Protein AF-0000000087419860 (afdb_homodimer)

pLDDT: mean 90.21, std 15.5, range [39.62, 98.88]

InterPro domains:
  IPR004360 Glyoxalase/fosfomycin resistance/dioxygenase domain [PF00903] (17-139)
  IPR018146 Glyoxalase I, conserved site [PS00934] (19-40)
  IPR029068 Glyoxalase/Bleomycin resistance protein/Dihydroxybiphenyl dioxygenase [G3DSA:3.10.180.10] (9-143)
  IPR029068 Glyoxalase/Bleomycin resistance protein/Dihydroxybiphenyl dioxygenase [SSF54593] (11-143)
  IPR037523 Vicinal oxygen chelate (VOC), core domain [PS51819] (16-142)
  IPR051785 Methylmalonyl-CoA/ethylmalonyl-CoA epimerase [PTHR43048] (3-143)

Foldseek 3Di:
DPPPPPPPPDPDDDDDAAEDEFEAADQVLLCCPVCVQVNWAWDDDDDDPFDWTWTDDPRHIYTYGYDDPPDDDGADPPPDPPPDQLVPDDAEEDEDADAVVSQVSCVVVVFDWSAHWDQDPQGKIKTWGARPRGHIYMYIYHHDD/DPPPPPPPDDPDDDDDAAEDEFEAADQVLLCCPCCVQVNWAWDDDDDDPFDWTWTDDPRHIYTYGYDDPPDDDGADPPPDPPPDQLVPDDAEEDEDADAVVSQVSCVVVVFDWSAHWDQDPQGKIKTWGARPRGHIYMYIYHHDD

Organism: NCBI:txid2527985

Solvent-accessible surface area (backbone atoms only — not comparable to full-atom values): 15470 Å² total; per-residue (Å²): 131,84,66,70,75,71,78,71,74,36,76,28,61,45,43,27,61,38,35,40,33,41,29,29,88,47,68,67,63,43,42,45,44,48,32,48,42,34,38,32,42,78,50,90,62,79,92,62,96,61,63,64,51,32,31,36,22,73,86,19,32,44,37,40,33,49,51,49,91,52,24,30,73,46,37,59,64,66,60,78,76,80,48,33,47,65,89,39,38,57,30,40,27,29,37,30,86,47,31,66,60,42,49,52,41,35,51,76,70,68,52,69,64,64,33,69,75,40,79,43,96,88,46,34,29,36,30,30,31,62,48,92,50,59,45,41,36,35,40,23,16,69,53,80,129,129,84,65,71,76,72,78,70,72,35,76,27,61,44,44,27,62,37,33,38,33,40,29,28,86,47,67,66,62,43,42,46,45,47,32,50,41,34,37,30,42,78,50,90,62,80,92,61,97,62,63,65,51,31,32,36,21,73,84,18,34,44,37,40,33,49,51,48,92,52,23,31,74,47,38,58,65,65,62,77,75,78,47,33,46,65,88,37,36,56,31,40,28,28,37,32,85,46,31,66,60,42,49,52,42,35,52,76,70,68,53,69,64,65,33,68,75,40,77,42,94,88,46,33,30,36,30,30,31,60,48,92,51,59,46,39,36,34,39,23,15,68,53,80,128

Structure (mmCIF, N/CA/C/O backbone):
data_AF-0000000087419860-model_v1
#
loop_
_entity.id
_entity.type
_entity.pdbx_description
1 polymer 'Lactoylglutathione lyase'
#
loop_
_atom_site.group_PDB
_atom_site.id
_atom_site.type_symbol
_atom_site.label_atom_id
_atom_site.label_alt_id
_atom_site.label_comp_id
_atom_site.label_asym_id
_atom_site.label_entity_id
_atom_site.label_seq_id
_atom_site.pdbx_PDB_ins_code
_atom_site.Cartn_x
_atom_site.Cartn_y
_atom_site.Cartn_z
_atom_site.occupancy
_atom_site.B_iso_or_equiv
_atom_site.auth_seq_id
_atom_site.auth_comp_id
_atom_site.auth_asym_id
_atom_site.auth_atom_id
_atom_site.pdbx_PDB_model_num
ATOM 1 N N . MET A 1 1 ? -18.984 -40.594 -0.718 1 39.62 1 MET A N 1
ATOM 2 C CA . MET A 1 1 ? -17.781 -40.281 0.018 1 39.62 1 MET A CA 1
ATOM 3 C C . MET A 1 1 ? -17.359 -38.844 -0.234 1 39.62 1 MET A C 1
ATOM 5 O O . MET A 1 1 ? -17.141 -38.438 -1.382 1 39.62 1 MET A O 1
ATOM 9 N N . ASN A 1 2 ? -17.922 -37.812 0.44 1 44.81 2 ASN A N 1
ATOM 10 C CA . ASN A 1 2 ? -17.625 -36.375 0.364 1 44.81 2 ASN A CA 1
ATOM 11 C C . ASN A 1 2 ? -16.125 -36.125 0.43 1 44.81 2 ASN A C 1
ATOM 13 O O . ASN A 1 2 ? -15.5 -36.312 1.474 1 44.81 2 ASN A O 1
ATOM 17 N N . GLN A 1 3 ? -15.391 -36.5 -0.515 1 45.44 3 GLN A N 1
ATOM 18 C CA . GLN A 1 3 ? -13.961 -36.219 -0.483 1 45.44 3 GLN A CA 1
ATOM 19 C C . GLN A 1 3 ? -13.695 -34.781 0.032 1 45.44 3 GLN A C 1
ATOM 21 O O . GLN A 1 3 ? -14.367 -33.844 -0.372 1 45.44 3 GLN A O 1
ATOM 26 N N . PRO A 1 4 ? -13.203 -34.688 1.153 1 49.84 4 PRO A N 1
ATOM 27 C CA . PRO A 1 4 ? -12.875 -33.344 1.626 1 49.84 4 PRO A CA 1
ATOM 28 C C . PRO A 1 4 ? -12.234 -32.469 0.543 1 49.84 4 PRO A C 1
ATOM 30 O O . PRO A 1 4 ? -11.398 -32.938 -0.225 1 49.84 4 PRO A O 1
ATOM 33 N N . VAL A 1 5 ? -12.977 -31.641 -0.077 1 49.34 5 VAL A N 1
ATOM 34 C CA . VAL A 1 5 ? -12.344 -30.688 -0.997 1 49.34 5 VAL A CA 1
ATOM 35 C C . VAL A 1 5 ? -10.984 -30.266 -0.446 1 49.34 5 VAL A C 1
ATOM 37 O O . VAL A 1 5 ? -10.891 -29.781 0.682 1 49.34 5 VAL A O 1
ATOM 40 N N . GLU A 1 6 ? -9.977 -31.062 -0.594 1 50.44 6 GLU A N 1
ATOM 41 C CA . GLU A 1 6 ? -8.609 -30.703 -0.209 1 50.44 6 GLU A CA 1
ATOM 42 C C . GLU A 1 6 ? -8.336 -29.234 -0.462 1 50.44 6 GLU A C 1
ATOM 44 O O . GLU A 1 6 ? -8.375 -28.766 -1.605 1 50.44 6 GLU A O 1
ATOM 49 N N . THR A 1 7 ? -8.898 -28.344 0.385 1 56.84 7 THR A N 1
ATOM 50 C CA . THR A 1 7 ? -8.555 -26.938 0.23 1 56.84 7 THR A CA 1
ATOM 51 C C . THR A 1 7 ? -7.055 -26.766 0.005 1 56.84 7 THR A C 1
ATOM 53 O O . THR A 1 7 ? -6.254 -27.047 0.901 1 56.84 7 THR A O 1
ATOM 56 N N . THR A 1 8 ? -6.57 -27.094 -1.193 1 71.62 8 THR A N 1
ATOM 57 C CA . THR A 1 8 ? -5.152 -27.047 -1.537 1 71.62 8 THR A CA 1
ATOM 58 C C . THR A 1 8 ? -4.543 -25.703 -1.111 1 71.62 8 THR A C 1
ATOM 60 O O . THR A 1 8 ? -5.137 -24.656 -1.335 1 71.62 8 THR A O 1
ATOM 63 N N . ALA A 1 9 ? -3.586 -25.797 -0.224 1 87.62 9 ALA A N 1
ATOM 64 C CA . ALA A 1 9 ? -2.828 -24.641 0.265 1 87.62 9 ALA A CA 1
ATOM 65 C C . ALA A 1 9 ? -2.336 -23.781 -0.892 1 87.62 9 ALA A C 1
ATOM 67 O O . ALA A 1 9 ? -2.004 -24.297 -1.962 1 87.62 9 ALA A O 1
ATOM 68 N N . ALA A 1 10 ? -2.488 -22.625 -0.801 1 95.44 10 ALA A N 1
ATOM 69 C CA . ALA A 1 10 ? -1.965 -21.719 -1.813 1 95.44 10 ALA A CA 1
ATOM 70 C C . ALA A 1 10 ? -0.488 -21.984 -2.084 1 95.44 10 ALA A C 1
ATOM 72 O O . ALA A 1 10 ? 0.271 -22.297 -1.165 1 95.44 10 ALA A O 1
ATOM 73 N N . PRO A 1 11 ? -0.116 -21.906 -3.234 1 97.88 11 PRO A N 1
ATOM 74 C CA . PRO A 1 11 ? 1.274 -22.188 -3.592 1 97.88 11 PRO A CA 1
ATOM 75 C C . PRO A 1 11 ? 2.264 -21.219 -2.945 1 97.88 11 PRO A C 1
ATOM 77 O O . PRO A 1 11 ? 3.441 -21.562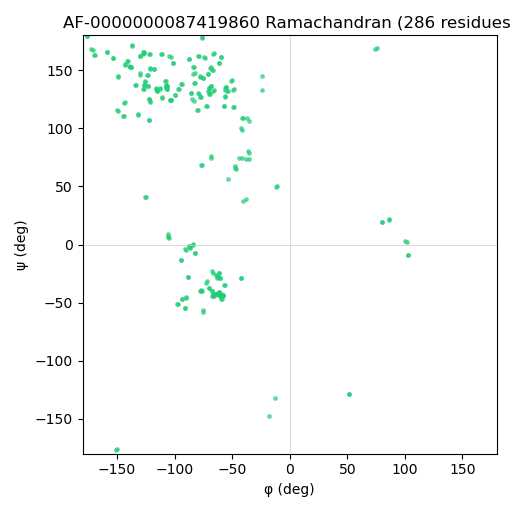 -2.785 1 97.88 11 PRO A O 1
ATOM 80 N N . ILE A 1 12 ? 1.809 -20.016 -2.654 1 98.69 12 ILE A N 1
ATOM 81 C CA . ILE A 1 12 ? 2.637 -19 -2.012 1 98.69 12 ILE A CA 1
ATOM 82 C C . ILE A 1 12 ? 1.968 -18.531 -0.721 1 98.69 12 ILE A C 1
ATOM 84 O O . ILE A 1 12 ? 0.74 -18.453 -0.647 1 98.69 12 ILE A O 1
ATOM 88 N N . GLN A 1 13 ? 2.791 -18.203 0.281 1 98.5 13 GLN A N 1
ATOM 89 C CA . GLN A 1 13 ? 2.311 -17.594 1.518 1 98.5 13 GLN A CA 1
ATOM 90 C C . GLN A 1 13 ? 2.992 -16.25 1.775 1 98.5 13 GLN A C 1
ATOM 92 O O . GLN A 1 13 ? 4.156 -16.219 2.182 1 98.5 13 GLN A O 1
ATOM 97 N N . VAL A 1 14 ? 2.27 -15.211 1.6 1 98.81 14 VAL A N 1
ATOM 98 C CA . VAL A 1 14 ? 2.828 -13.898 1.908 1 98.81 14 VAL A CA 1
ATOM 99 C C . VAL A 1 14 ? 2.678 -13.617 3.4 1 98.81 14 VAL A C 1
ATOM 101 O O . VAL A 1 14 ? 1.713 -14.055 4.031 1 98.81 14 VAL A O 1
ATOM 104 N N . LYS A 1 15 ? 3.549 -12.82 3.912 1 98.44 15 LYS A N 1
ATOM 105 C CA . LYS A 1 15 ? 3.576 -12.602 5.355 1 98.44 15 LYS A CA 1
ATOM 106 C C . LYS A 1 15 ? 2.83 -11.32 5.727 1 98.44 15 LYS A C 1
ATOM 108 O O . LYS A 1 15 ? 2.062 -11.305 6.691 1 98.44 15 LYS A O 1
ATOM 113 N N . CYS A 1 16 ? 3.143 -10.227 5.086 1 98 16 CYS A N 1
ATOM 114 C CA . CYS A 1 16 ? 2.576 -8.906 5.336 1 98 16 CYS A CA 1
ATOM 115 C C . CYS A 1 16 ? 2.98 -7.926 4.242 1 98 16 CYS A C 1
ATOM 117 O O . CYS A 1 16 ? 3.859 -8.227 3.43 1 98 16 CYS A O 1
ATOM 119 N N . ILE A 1 17 ? 2.283 -6.883 4.18 1 98.38 17 ILE A N 1
ATOM 120 C CA . ILE A 1 17 ? 2.756 -5.777 3.352 1 98.38 17 ILE A CA 1
ATOM 121 C C . ILE A 1 17 ? 3.955 -5.105 4.02 1 98.38 17 ILE A C 1
ATOM 123 O O . ILE A 1 17 ? 3.838 -4.574 5.125 1 98.38 17 ILE A O 1
ATOM 127 N N . ASP A 1 18 ? 5.039 -5.129 3.336 1 98.38 18 ASP A N 1
ATOM 128 C CA . ASP A 1 18 ? 6.258 -4.543 3.887 1 98.38 18 ASP A CA 1
ATOM 129 C C . ASP A 1 18 ? 6.379 -3.07 3.508 1 98.38 18 ASP A C 1
ATOM 131 O O . ASP A 1 18 ? 6.727 -2.234 4.348 1 98.38 18 ASP A O 1
ATOM 135 N N . HIS A 1 19 ? 6.121 -2.809 2.242 1 98.56 19 HIS A N 1
ATOM 136 C CA . HIS A 1 19 ? 6.246 -1.415 1.829 1 98.56 19 HIS A CA 1
ATOM 137 C C . HIS A 1 19 ? 5.355 -1.116 0.627 1 98.56 19 HIS A C 1
ATOM 139 O O . HIS A 1 19 ? 4.883 -2.037 -0.044 1 98.56 19 HIS A O 1
ATOM 145 N N . VAL A 1 20 ? 5.121 0.155 0.467 1 98.12 20 VAL A N 1
ATOM 146 C CA . VAL A 1 20 ? 4.527 0.748 -0.727 1 98.12 20 VAL A CA 1
ATOM 147 C C . VAL A 1 20 ? 5.539 1.663 -1.409 1 98.12 20 VAL A C 1
ATOM 149 O O . VAL A 1 20 ? 6.203 2.465 -0.749 1 98.12 20 VAL A O 1
ATOM 152 N N . THR A 1 21 ? 5.656 1.492 -2.693 1 96.62 21 THR A N 1
ATOM 153 C CA . THR A 1 21 ? 6.539 2.355 -3.469 1 96.62 21 THR A CA 1
ATOM 154 C C . THR A 1 21 ? 5.734 3.334 -4.316 1 96.62 21 THR A C 1
ATOM 156 O O . THR A 1 21 ? 4.789 2.939 -5 1 96.62 21 THR A O 1
ATOM 159 N N . LEU A 1 22 ? 6.152 4.52 -4.293 1 96 22 LEU A N 1
ATOM 160 C CA . LEU A 1 22 ? 5.523 5.586 -5.059 1 96 22 LEU A CA 1
ATOM 161 C C . LEU A 1 22 ? 6.547 6.32 -5.918 1 96 22 LEU A C 1
ATOM 163 O O . LEU A 1 22 ? 7.645 6.633 -5.449 1 96 22 LEU A O 1
ATOM 167 N N . ILE A 1 23 ? 6.156 6.527 -7.148 1 95.44 23 ILE A N 1
ATOM 168 C CA . ILE A 1 23 ? 6.922 7.438 -7.992 1 95.44 23 ILE A CA 1
ATOM 169 C C . ILE A 1 23 ? 6.445 8.875 -7.766 1 95.44 23 ILE A C 1
ATOM 171 O O . ILE A 1 23 ? 5.246 9.148 -7.797 1 95.44 23 ILE A O 1
ATOM 175 N N . VAL A 1 24 ? 7.402 9.781 -7.527 1 97.06 24 VAL A N 1
ATOM 176 C CA . VAL A 1 24 ? 6.996 11.117 -7.109 1 97.06 24 VAL A CA 1
ATOM 177 C C . VAL A 1 24 ? 7.695 12.164 -7.969 1 97.06 24 VAL A C 1
ATOM 179 O O . VAL A 1 24 ? 8.734 11.891 -8.57 1 97.06 24 VAL A O 1
ATOM 182 N N . LYS A 1 25 ? 7.129 13.391 -7.938 1 97.38 25 LYS A N 1
ATOM 183 C CA . LYS A 1 25 ? 7.668 14.492 -8.742 1 97.38 25 LYS A CA 1
ATOM 184 C C . LYS A 1 25 ? 8.75 15.242 -7.98 1 97.38 25 LYS A C 1
ATOM 186 O O . LYS A 1 25 ? 9.633 15.852 -8.594 1 97.38 25 LYS A O 1
ATOM 191 N N . ASP A 1 26 ? 8.648 15.219 -6.652 1 98.44 26 ASP A N 1
ATOM 192 C CA . ASP A 1 26 ? 9.516 16.031 -5.812 1 98.44 26 ASP A CA 1
ATOM 193 C C . ASP A 1 26 ? 9.766 15.359 -4.465 1 98.44 26 ASP A C 1
ATOM 195 O O . ASP A 1 26 ? 8.859 15.258 -3.637 1 98.44 26 ASP A O 1
ATOM 199 N N . LEU A 1 27 ? 11.031 14.992 -4.211 1 98.56 27 LEU A N 1
ATOM 200 C CA . LEU A 1 27 ? 11.375 14.227 -3.016 1 98.56 27 LEU A CA 1
ATOM 201 C C . LEU A 1 27 ? 11.234 15.086 -1.765 1 98.56 27 LEU A C 1
ATOM 203 O O . LEU A 1 27 ? 10.812 14.602 -0.712 1 98.56 27 LEU A O 1
ATOM 207 N N . ASP A 1 28 ? 11.594 16.328 -1.888 1 98.69 28 ASP A N 1
ATOM 208 C CA . ASP A 1 28 ? 11.531 17.203 -0.718 1 98.69 28 ASP A CA 1
ATOM 209 C C . ASP A 1 28 ? 10.086 17.438 -0.281 1 98.69 28 ASP A C 1
ATOM 211 O O . ASP A 1 28 ? 9.781 17.406 0.914 1 98.69 28 ASP A O 1
ATOM 215 N N . ARG A 1 29 ? 9.219 17.688 -1.227 1 98.38 29 ARG A N 1
ATOM 216 C CA . ARG A 1 29 ? 7.805 17.875 -0.912 1 98.38 29 ARG A CA 1
ATOM 217 C C . ARG A 1 29 ? 7.227 16.609 -0.266 1 98.38 29 ARG A C 1
ATOM 219 O O . ARG A 1 29 ? 6.461 16.703 0.697 1 98.38 29 ARG A O 1
ATOM 226 N N . SER A 1 30 ? 7.602 15.508 -0.807 1 98.56 30 SER A N 1
ATOM 227 C CA . SER A 1 30 ? 7.117 14.25 -0.257 1 98.56 30 SER A CA 1
ATOM 228 C C . SER A 1 30 ? 7.688 14 1.136 1 98.56 30 SER A C 1
ATOM 230 O O . SER A 1 30 ? 6.984 13.492 2.018 1 98.56 30 SER A O 1
ATOM 232 N N . ARG A 1 31 ? 8.922 14.312 1.295 1 98.62 31 ARG A N 1
ATOM 233 C CA . ARG A 1 31 ? 9.531 14.172 2.613 1 98.62 31 ARG A CA 1
ATOM 234 C C . ARG A 1 31 ? 8.812 15.047 3.641 1 98.62 31 ARG A C 1
ATOM 236 O O . ARG A 1 31 ? 8.578 14.617 4.773 1 98.62 31 ARG A O 1
ATOM 243 N N . ASP A 1 32 ? 8.523 16.25 3.295 1 98.56 32 ASP A N 1
ATOM 244 C CA . ASP A 1 32 ? 7.781 17.141 4.188 1 98.56 32 ASP A CA 1
ATOM 245 C C . ASP A 1 32 ? 6.441 16.516 4.586 1 98.56 32 ASP A C 1
ATOM 247 O O . ASP A 1 32 ? 6.008 16.656 5.734 1 98.56 32 ASP A O 1
ATOM 251 N N . PHE A 1 33 ? 5.871 15.82 3.695 1 98.69 33 PHE A N 1
ATOM 252 C CA . PHE A 1 33 ? 4.582 15.195 3.957 1 98.69 33 PHE A CA 1
ATOM 253 C C . PHE A 1 33 ? 4.746 13.977 4.855 1 98.69 33 PHE A C 1
ATOM 255 O O . PHE A 1 33 ? 4.156 13.906 5.938 1 98.69 33 PHE A O 1
ATOM 262 N N . TYR A 1 34 ? 5.508 13.047 4.449 1 98.88 34 TYR A N 1
ATOM 263 C CA . TYR A 1 34 ? 5.57 11.742 5.109 1 98.88 34 TYR A CA 1
ATOM 264 C C . TYR A 1 34 ? 6.367 11.828 6.402 1 98.88 34 TYR A C 1
ATOM 266 O O . TYR A 1 34 ? 6.027 11.18 7.395 1 98.88 34 TYR A O 1
ATOM 274 N N . VAL A 1 35 ? 7.457 12.586 6.387 1 98.69 35 VAL A N 1
ATOM 275 C CA . VAL A 1 35 ? 8.273 12.734 7.586 1 98.69 35 VAL A CA 1
ATOM 276 C C . VAL A 1 35 ? 7.797 13.938 8.398 1 98.69 35 VAL A C 1
ATOM 278 O O . VAL A 1 35 ? 7.434 13.797 9.562 1 98.69 35 VAL A O 1
ATOM 281 N N . GLY A 1 36 ? 7.738 15.07 7.766 1 98.5 36 GLY A N 1
ATOM 282 C CA . GLY A 1 36 ? 7.406 16.297 8.469 1 98.5 36 GLY A CA 1
ATOM 283 C C . GLY A 1 36 ? 6 16.297 9.039 1 98.5 36 GLY A C 1
ATOM 284 O O . GLY A 1 36 ? 5.777 16.75 10.164 1 98.5 36 GLY A O 1
ATOM 285 N N . LEU A 1 37 ? 5.047 15.828 8.289 1 98.75 37 LEU A N 1
ATOM 286 C CA . LEU A 1 37 ? 3.643 15.883 8.688 1 98.75 37 LEU A CA 1
ATOM 287 C C . LEU A 1 37 ? 3.227 14.602 9.391 1 98.75 37 LEU A C 1
ATOM 289 O O . LEU A 1 37 ? 2.662 14.641 10.492 1 98.75 37 LEU A O 1
ATOM 293 N N . LEU A 1 38 ? 3.559 13.422 8.844 1 98.81 38 LEU A N 1
ATOM 294 C CA . LEU A 1 38 ? 3.01 12.156 9.312 1 98.81 38 LEU A CA 1
ATOM 295 C C . LEU A 1 38 ? 3.941 11.5 10.328 1 98.81 38 LEU A C 1
ATOM 297 O O . LEU A 1 38 ? 3.604 10.469 10.906 1 98.81 38 LEU A O 1
ATOM 301 N N . GLY A 1 39 ? 5.148 11.969 10.445 1 98.81 39 GLY A N 1
ATOM 302 C CA . GLY A 1 39 ? 6.02 11.555 11.531 1 98.81 39 GLY A CA 1
ATOM 303 C C . GLY A 1 39 ? 6.785 10.281 11.227 1 98.81 39 GLY A C 1
ATOM 304 O O . GLY A 1 39 ? 7.219 9.578 12.141 1 98.81 39 GLY A O 1
ATOM 305 N N . MET A 1 40 ? 6.934 9.953 10.016 1 98.75 40 MET A N 1
ATOM 306 C CA . MET A 1 40 ? 7.742 8.781 9.688 1 98.75 40 MET A CA 1
ATOM 307 C C . MET A 1 40 ? 9.227 9.07 9.875 1 98.75 40 MET A C 1
ATOM 309 O O . MET A 1 40 ? 9.641 10.234 9.859 1 98.75 40 MET A O 1
ATOM 313 N N . ASP A 1 41 ? 9.984 7.992 9.992 1 98.62 41 ASP A N 1
ATOM 314 C CA . ASP A 1 41 ? 11.43 8.117 10.133 1 98.62 41 ASP A CA 1
ATOM 315 C C . ASP A 1 41 ? 12.133 7.871 8.797 1 98.62 41 ASP A C 1
ATOM 317 O O . ASP A 1 41 ? 11.867 6.867 8.125 1 98.62 41 ASP A O 1
ATOM 321 N N . GLU A 1 42 ? 12.953 8.742 8.438 1 98 42 GLU A N 1
ATOM 322 C CA . GLU A 1 42 ? 13.781 8.469 7.27 1 98 42 GLU A CA 1
ATOM 323 C C . GLU A 1 42 ? 14.812 7.383 7.562 1 98 42 GLU A C 1
ATOM 325 O O . GLU A 1 42 ? 15.461 7.406 8.609 1 98 42 GLU A O 1
ATOM 330 N N . VAL A 1 43 ? 14.984 6.449 6.695 1 97.94 43 VAL A N 1
ATOM 331 C CA . VAL A 1 43 ? 15.938 5.355 6.883 1 97.94 43 VAL A CA 1
ATOM 332 C C . VAL A 1 43 ? 16.859 5.262 5.668 1 97.94 43 VAL A C 1
ATOM 334 O O . VAL A 1 43 ? 16.578 5.848 4.621 1 97.94 43 VAL A O 1
ATOM 337 N N . THR A 1 44 ? 17.938 4.523 5.84 1 95.62 44 THR A N 1
ATOM 338 C CA . THR A 1 44 ? 18.906 4.348 4.762 1 95.62 44 THR A CA 1
ATOM 339 C C . THR A 1 44 ? 18.328 3.48 3.648 1 95.62 44 THR A C 1
ATOM 341 O O . THR A 1 44 ? 17.688 2.463 3.918 1 95.62 44 THR A O 1
ATOM 344 N N . ARG A 1 45 ? 18.438 3.977 2.523 1 93.25 45 ARG A N 1
ATOM 345 C CA . ARG A 1 45 ? 18.031 3.186 1.364 1 93.25 45 ARG A CA 1
ATOM 346 C C . ARG A 1 45 ? 19.25 2.584 0.667 1 93.25 45 ARG A C 1
ATOM 348 O O . ARG A 1 45 ? 20.359 3.113 0.773 1 93.25 45 ARG A O 1
ATOM 355 N N . PRO A 1 46 ? 19.031 1.478 -0.06 1 90.94 46 PRO A N 1
ATOM 356 C CA . PRO A 1 46 ? 20.156 0.901 -0.795 1 90.94 46 PRO A CA 1
ATOM 357 C C . PRO A 1 46 ? 20.766 1.873 -1.806 1 90.94 46 PRO A C 1
ATOM 359 O O . PRO A 1 46 ? 20.125 2.854 -2.188 1 90.94 46 PRO A O 1
ATOM 362 N N . GLY A 1 47 ? 21.969 1.583 -2.223 1 89.88 47 GLY A N 1
ATOM 363 C CA . GLY A 1 47 ? 22.688 2.436 -3.16 1 89.88 47 GLY A CA 1
ATOM 364 C C . GLY A 1 47 ? 22.203 2.281 -4.59 1 89.88 47 GLY A C 1
ATOM 365 O O . GLY A 1 47 ? 22.984 1.918 -5.477 1 89.88 47 GLY A O 1
ATOM 366 N N . PHE A 1 48 ? 21.031 2.695 -4.895 1 91.5 48 PHE A N 1
ATOM 367 C CA . PHE A 1 48 ? 20.516 2.666 -6.254 1 91.5 48 PHE A CA 1
ATOM 368 C C . PHE A 1 48 ? 21.062 3.83 -7.07 1 91.5 48 PHE A C 1
ATOM 370 O O . PHE A 1 48 ? 21.516 4.832 -6.508 1 91.5 48 PHE A O 1
ATOM 377 N N . SER A 1 49 ? 20.969 3.729 -8.398 1 91.38 49 SER A N 1
ATOM 378 C CA . SER A 1 49 ? 21.516 4.742 -9.289 1 91.38 49 SER A CA 1
ATOM 379 C C . SER A 1 49 ? 20.516 5.863 -9.547 1 91.38 49 SER A C 1
ATOM 381 O O . SER A 1 49 ? 20.812 6.801 -10.297 1 91.38 49 SER A O 1
ATOM 383 N N . PHE A 1 50 ? 19.359 5.75 -8.992 1 94.25 50 PHE A N 1
ATOM 384 C CA . PHE A 1 50 ? 18.328 6.762 -9.172 1 94.25 50 PHE A CA 1
ATOM 385 C C . PHE A 1 50 ? 17.953 7.395 -7.836 1 94.25 50 PHE A C 1
ATOM 387 O O . PHE A 1 50 ? 18.031 6.75 -6.793 1 94.25 50 PHE A O 1
ATOM 394 N N . PRO A 1 51 ? 17.531 8.594 -7.844 1 97.44 51 PRO A N 1
ATOM 395 C CA . PRO A 1 51 ? 17.203 9.273 -6.594 1 97.44 51 PRO A CA 1
ATOM 396 C C . PRO A 1 51 ? 15.93 8.734 -5.945 1 97.44 51 PRO A C 1
ATOM 398 O O . PRO A 1 51 ? 15 8.328 -6.652 1 97.44 51 PRO A O 1
ATOM 401 N N . GLY A 1 52 ? 15.898 8.742 -4.629 1 98.19 52 GLY A N 1
ATOM 402 C CA . GLY A 1 52 ? 14.766 8.289 -3.844 1 98.19 52 GLY A CA 1
ATOM 403 C C . GLY A 1 52 ? 14.953 8.484 -2.352 1 98.19 52 GLY A C 1
ATOM 404 O O . GLY A 1 52 ? 15.961 9.039 -1.914 1 98.19 52 GLY A O 1
ATOM 405 N N . SER A 1 53 ? 13.953 8.094 -1.596 1 98.5 53 SER A N 1
ATOM 406 C CA . SER A 1 53 ? 13.961 8.133 -0.137 1 98.5 53 SER A CA 1
ATOM 407 C C . SER A 1 53 ? 13.109 7.016 0.45 1 98.5 53 SER A C 1
ATOM 409 O O . SER A 1 53 ? 12.086 6.641 -0.126 1 98.5 53 SER A O 1
ATOM 411 N N . TRP A 1 54 ? 13.57 6.527 1.551 1 98.56 54 TRP A N 1
ATOM 412 C CA . TRP A 1 54 ? 12.82 5.504 2.275 1 98.56 54 TRP A CA 1
ATOM 413 C C . TRP A 1 54 ? 12.391 6.012 3.648 1 98.56 54 TRP A C 1
ATOM 415 O O . TRP A 1 54 ? 13.18 6.66 4.348 1 98.56 54 TRP A O 1
ATOM 425 N N . PHE A 1 55 ? 11.125 5.758 3.98 1 98.88 55 PHE A N 1
ATOM 426 C CA . PHE A 1 55 ? 10.562 6.211 5.246 1 98.88 55 PHE A CA 1
ATOM 427 C C . PHE A 1 55 ? 9.945 5.047 6.012 1 98.88 55 PHE A C 1
ATOM 429 O O . PHE A 1 55 ? 9.266 4.199 5.426 1 98.88 55 PHE A O 1
ATOM 436 N N . GLN A 1 56 ? 10.109 5.02 7.324 1 98.75 56 GLN A N 1
ATOM 437 C CA . GLN A 1 56 ? 9.664 3.92 8.172 1 98.75 56 GLN A CA 1
ATOM 438 C C . GLN A 1 56 ? 8.531 4.363 9.094 1 98.75 56 GLN A C 1
ATOM 440 O O . GLN A 1 56 ? 8.609 5.43 9.711 1 98.75 56 GLN A O 1
ATOM 445 N N . ALA A 1 57 ? 7.527 3.59 9.188 1 98.5 57 ALA A N 1
ATOM 446 C CA . ALA A 1 57 ? 6.504 3.621 10.227 1 98.5 57 ALA A CA 1
ATOM 447 C C . ALA A 1 57 ? 6.254 2.225 10.797 1 98.5 57 ALA A C 1
ATOM 449 O O . ALA A 1 57 ? 5.684 1.367 10.117 1 98.5 57 ALA A O 1
ATOM 450 N N . GLY A 1 58 ? 6.637 2 12.07 1 97.88 58 GLY A N 1
ATOM 451 C CA . GLY A 1 58 ? 6.559 0.641 12.578 1 97.88 58 GLY A CA 1
ATOM 452 C C . GLY A 1 58 ? 7.246 -0.372 11.68 1 97.88 58 GLY A C 1
ATOM 453 O O . GLY A 1 58 ? 8.406 -0.184 11.297 1 97.88 58 GLY A O 1
ATOM 454 N N . PRO A 1 59 ? 6.562 -1.452 11.32 1 97.19 59 PRO A N 1
ATOM 455 C CA . PRO A 1 59 ? 7.188 -2.49 10.5 1 97.19 59 PRO A CA 1
ATOM 456 C C . PRO A 1 59 ? 7.082 -2.197 9 1 97.19 59 PRO A C 1
ATOM 458 O O . PRO A 1 59 ? 7.562 -2.982 8.18 1 97.19 59 PRO A O 1
ATOM 461 N N . SER A 1 60 ? 6.453 -1.174 8.648 1 98.44 60 SER A N 1
ATOM 462 C CA . SER A 1 60 ? 6.211 -0.915 7.234 1 98.44 60 SER A CA 1
ATOM 463 C C . SER A 1 60 ? 7.008 0.291 6.746 1 98.44 60 SER A C 1
ATOM 465 O O . SER A 1 60 ? 7.516 1.072 7.555 1 98.44 60 SER A O 1
ATOM 467 N N . GLN A 1 61 ? 7.121 0.425 5.414 1 98.56 61 GLN A N 1
ATOM 468 C CA . GLN A 1 61 ? 7.863 1.542 4.844 1 98.56 61 GLN A CA 1
ATOM 469 C C . GLN A 1 61 ? 7.137 2.129 3.639 1 98.56 61 GLN A C 1
ATOM 471 O O . GLN A 1 61 ? 6.355 1.438 2.98 1 98.56 61 GLN A O 1
ATOM 476 N N . ILE A 1 62 ? 7.367 3.35 3.408 1 98.81 62 ILE A N 1
ATOM 477 C CA . ILE A 1 62 ? 7.121 4.02 2.137 1 98.81 62 ILE A CA 1
ATOM 478 C C . ILE A 1 62 ? 8.438 4.219 1.392 1 98.81 62 ILE A C 1
ATOM 480 O O . ILE A 1 62 ? 9.383 4.789 1.937 1 98.81 62 ILE A O 1
ATOM 484 N N . HIS A 1 63 ? 8.484 3.719 0.183 1 98.56 63 HIS A N 1
ATOM 485 C CA . HIS A 1 63 ? 9.609 3.945 -0.716 1 98.56 63 HIS A CA 1
ATOM 486 C C . HIS A 1 63 ? 9.258 4.969 -1.791 1 98.56 63 HIS A C 1
ATOM 488 O O . HIS A 1 63 ? 8.297 4.785 -2.539 1 98.56 63 HIS A O 1
ATOM 494 N N . LEU A 1 64 ? 10.086 5.977 -1.831 1 98.56 64 LEU A N 1
ATOM 495 C CA . LEU A 1 64 ? 9.898 6.977 -2.875 1 98.56 64 LEU A CA 1
ATOM 496 C C . LEU A 1 64 ? 10.984 6.852 -3.945 1 98.56 64 LEU A C 1
ATOM 498 O O . LEU A 1 64 ? 12.156 6.668 -3.629 1 98.56 64 LEU A O 1
ATOM 502 N N . ILE A 1 65 ? 10.531 6.957 -5.18 1 96.94 65 ILE A N 1
ATOM 503 C CA . ILE A 1 65 ? 11.414 7.078 -6.328 1 96.94 65 ILE A CA 1
ATOM 504 C C . ILE A 1 65 ? 11.102 8.359 -7.094 1 96.94 65 ILE A C 1
ATOM 506 O O . ILE A 1 65 ? 9.945 8.609 -7.445 1 96.94 65 ILE A O 1
ATOM 510 N N . LEU A 1 66 ? 12.148 9.125 -7.254 1 97.94 66 LEU A N 1
ATOM 511 C CA . LEU A 1 66 ? 11.945 10.289 -8.102 1 97.94 66 LEU A CA 1
ATOM 512 C C . LEU A 1 66 ? 11.672 9.875 -9.547 1 97.94 66 LEU A C 1
ATOM 514 O O . LEU A 1 66 ? 12.391 9.047 -10.102 1 97.94 66 LEU A O 1
ATOM 518 N N . GLU A 1 67 ? 10.656 10.492 -10.078 1 95.75 67 GLU A N 1
ATOM 519 C CA . GLU A 1 67 ? 10.312 10.195 -11.469 1 95.75 67 GLU A CA 1
ATOM 520 C C . GLU A 1 67 ? 11.516 10.398 -12.391 1 95.75 67 GLU A C 1
ATOM 522 O O . GLU A 1 67 ? 12.219 11.406 -12.281 1 95.75 67 GLU A O 1
ATOM 527 N N . HIS A 1 68 ? 11.773 9.453 -13.242 1 94.81 68 HIS A N 1
ATOM 528 C CA . HIS A 1 68 ? 12.836 9.516 -14.242 1 94.81 68 HIS A CA 1
ATOM 529 C C . HIS A 1 68 ? 12.477 8.695 -15.484 1 94.81 68 HIS A C 1
ATOM 531 O O . HIS A 1 68 ? 11.398 8.117 -15.555 1 94.81 68 HIS A O 1
ATOM 537 N N . ASP A 1 69 ? 13.352 8.594 -16.438 1 91.94 69 ASP A N 1
ATOM 538 C CA . ASP A 1 69 ? 13.055 8.07 -17.766 1 91.94 69 ASP A CA 1
ATOM 539 C C . ASP A 1 69 ? 12.711 6.582 -17.703 1 91.94 69 ASP A C 1
ATOM 541 O O . ASP A 1 69 ? 12.008 6.07 -18.578 1 91.94 69 ASP A O 1
ATOM 545 N N . GLN A 1 70 ? 13.195 5.879 -16.656 1 92 70 GLN A N 1
ATOM 546 C CA . GLN A 1 70 ? 12.977 4.441 -16.578 1 92 70 GLN A CA 1
ATOM 547 C C . GLN A 1 70 ? 11.914 4.109 -15.531 1 92 70 GLN A C 1
ATOM 549 O O . GLN A 1 70 ? 11.727 2.943 -15.172 1 92 70 GLN A O 1
ATOM 554 N N . SER A 1 71 ? 11.258 5.129 -15.023 1 92.75 71 SER A N 1
ATOM 555 C CA . SER A 1 71 ? 10.211 4.902 -14.039 1 92.75 71 SER A CA 1
ATOM 556 C C . SER A 1 71 ? 8.828 5.074 -14.656 1 92.75 71 SER A C 1
ATOM 558 O O . SER A 1 71 ? 8.695 5.625 -15.75 1 92.75 71 SER A O 1
ATOM 560 N N . SER A 1 72 ? 7.836 4.559 -14.008 1 89.56 72 SER A N 1
ATOM 561 C CA . SER A 1 72 ? 6.48 4.984 -14.344 1 89.56 72 SER A CA 1
ATOM 562 C C . SER A 1 72 ? 6.258 6.449 -13.977 1 89.56 72 SER A C 1
ATOM 564 O O . SER A 1 72 ? 7.055 7.043 -13.25 1 89.56 72 SER A O 1
ATOM 566 N N . PRO A 1 73 ? 5.18 7.035 -14.539 1 89.12 73 PRO A N 1
ATOM 567 C CA . PRO A 1 73 ? 4.918 8.438 -14.203 1 89.12 73 PRO A CA 1
ATOM 568 C C . PRO A 1 73 ? 4.543 8.633 -12.734 1 89.12 73 PRO A C 1
ATOM 570 O O . PRO A 1 73 ? 3.959 7.738 -12.117 1 89.12 73 PRO A O 1
ATOM 573 N N . ALA A 1 74 ? 4.922 9.836 -12.273 1 91.19 74 ALA A N 1
ATOM 574 C CA . ALA A 1 74 ? 4.551 10.211 -10.906 1 91.19 74 ALA A CA 1
ATOM 575 C C . ALA A 1 74 ? 3.045 10.438 -10.797 1 91.19 74 ALA A C 1
ATOM 577 O O . ALA A 1 74 ? 2.414 10.938 -11.727 1 91.19 74 ALA A O 1
ATOM 578 N N . GLY A 1 75 ? 2.613 10.195 -9.625 1 79.38 75 GLY A N 1
ATOM 579 C CA . GLY A 1 75 ? 1.229 10.492 -9.281 1 79.38 75 GLY A CA 1
ATOM 580 C C . GLY A 1 75 ? 0.249 9.484 -9.859 1 79.38 75 GLY A C 1
ATOM 581 O O . GLY A 1 75 ? 0.654 8.445 -10.383 1 79.38 75 GLY A O 1
ATOM 582 N N . LEU A 1 76 ? -0.97 9.469 -9.484 1 65.69 76 LEU A N 1
ATOM 583 C CA . LEU A 1 76 ? -2.033 8.633 -10.023 1 65.69 76 LEU A CA 1
ATOM 584 C C . LEU A 1 76 ? -2.574 9.203 -11.328 1 65.69 76 LEU A C 1
ATOM 586 O O . LEU A 1 76 ? -2.596 10.422 -11.508 1 65.69 76 LEU A O 1
ATOM 590 N N . PRO A 1 77 ? -2.346 8.359 -12.492 1 51.31 77 PRO A N 1
ATOM 591 C CA . PRO A 1 77 ? -3.029 8.961 -13.641 1 51.31 77 PRO A CA 1
ATOM 592 C C . PRO A 1 77 ? -4.359 9.602 -13.258 1 51.31 77 PRO A C 1
ATOM 594 O O . PRO A 1 77 ? -5.086 9.078 -12.406 1 51.31 77 PRO A O 1
ATOM 597 N N . GLN A 1 78 ? -4.281 10.828 -13.312 1 44.78 78 GLN A N 1
ATOM 598 C CA . GLN A 1 78 ? -5.484 11.586 -13 1 44.78 78 GLN A CA 1
ATOM 599 C C . GLN A 1 78 ? -6.723 10.93 -13.602 1 44.78 78 GLN A C 1
ATOM 601 O O . GLN A 1 78 ? -6.883 10.898 -14.828 1 44.78 78 GLN A O 1
ATOM 606 N N . PRO A 1 79 ? -6.953 9.75 -13.695 1 41.75 79 PRO A N 1
ATOM 607 C CA . PRO A 1 79 ? -8.227 9.867 -14.414 1 41.75 79 PRO A CA 1
ATOM 608 C C . PRO A 1 79 ? -8.914 11.203 -14.172 1 41.75 79 PRO A C 1
ATOM 610 O O . PRO A 1 79 ? -8.68 11.852 -13.148 1 41.75 79 PRO A O 1
ATOM 613 N N . SER A 1 80 ? -9.648 11.836 -15.148 1 40.25 80 SER A N 1
ATOM 614 C CA . SER A 1 80 ? -10.492 12.977 -14.82 1 40.25 80 SER A CA 1
ATOM 615 C C . SER A 1 80 ? -10.781 13.047 -13.328 1 40.25 80 SER A C 1
ATOM 617 O O . SER A 1 80 ? -10.516 12.094 -12.594 1 40.25 80 SER A O 1
ATOM 619 N N . GLU A 1 81 ? -12.102 13.586 -12.844 1 43.59 81 GLU A N 1
ATOM 620 C CA . GLU A 1 81 ? -12.914 13.898 -11.672 1 43.59 81 GLU A CA 1
ATOM 621 C C . GLU A 1 81 ? -12.914 12.742 -10.672 1 43.59 81 GLU A C 1
ATOM 623 O O . GLU A 1 81 ? -13.383 11.648 -10.984 1 43.59 81 GLU A O 1
ATOM 628 N N . GLN A 1 82 ? -11.695 12.422 -10.031 1 50.62 82 GLN A N 1
ATOM 629 C CA . GLN A 1 82 ? -11.883 11.672 -8.797 1 50.62 82 GLN A CA 1
ATOM 630 C C . GLN A 1 82 ? -13.352 11.656 -8.383 1 50.62 82 GLN A C 1
ATOM 632 O O . GLN A 1 82 ? -13.781 12.469 -7.562 1 50.62 82 GLN A O 1
ATOM 637 N N . ALA A 1 83 ? -14.062 11.297 -9.398 1 53.22 83 ALA A N 1
ATOM 638 C CA . ALA A 1 83 ? -15.484 11.07 -9.164 1 53.22 83 ALA A CA 1
ATOM 639 C C . ALA A 1 83 ? -15.703 9.836 -8.297 1 53.22 83 ALA A C 1
ATOM 641 O O . ALA A 1 83 ? -15.18 8.758 -8.602 1 53.22 83 ALA A O 1
ATOM 642 N N . GLY A 1 84 ? -15.461 10.016 -7.148 1 62.75 84 GLY A N 1
ATOM 643 C CA . GLY A 1 84 ? -15.914 9.086 -6.125 1 62.75 84 GLY A CA 1
ATOM 644 C C . GLY A 1 84 ? -15.656 9.586 -4.715 1 62.75 84 GLY A C 1
ATOM 645 O O . GLY A 1 84 ? -14.914 10.555 -4.516 1 62.75 84 GLY A O 1
ATOM 646 N N . ALA A 1 85 ? -16.234 8.906 -4.078 1 81.25 85 ALA A N 1
ATOM 647 C CA . ALA A 1 85 ? -16.047 9.211 -2.666 1 81.25 85 ALA A CA 1
ATOM 648 C C . ALA A 1 85 ? -14.633 8.836 -2.215 1 81.25 85 ALA A C 1
ATOM 650 O O . ALA A 1 85 ? -14.102 7.797 -2.625 1 81.25 85 ALA A O 1
ATOM 651 N N . ALA A 1 86 ? -13.922 9.68 -1.541 1 84.75 86 ALA A N 1
ATOM 652 C CA . ALA A 1 86 ? -12.57 9.461 -1.035 1 84.75 86 ALA A CA 1
ATOM 653 C C . ALA A 1 86 ? -12.422 8.07 -0.44 1 84.75 86 ALA A C 1
ATOM 655 O O . ALA A 1 86 ? -11.367 7.441 -0.558 1 84.75 86 ALA A O 1
ATOM 656 N N . THR A 1 87 ? -13.484 7.562 0.046 1 89 87 THR A N 1
ATOM 657 C CA . THR A 1 87 ? -13.477 6.285 0.749 1 89 87 THR A CA 1
ATOM 658 C C . THR A 1 87 ? -13.523 5.125 -0.241 1 89 87 THR A C 1
ATOM 660 O O . THR A 1 87 ? -13.406 3.963 0.151 1 89 87 THR A O 1
ATOM 663 N N . ARG A 1 88 ? -13.719 5.48 -1.504 1 92 88 ARG A N 1
ATOM 664 C CA . ARG A 1 88 ? -13.867 4.441 -2.518 1 92 88 ARG A CA 1
ATOM 665 C C . ARG A 1 88 ? -12.859 4.633 -3.648 1 92 88 ARG A C 1
ATOM 667 O O . ARG A 1 88 ? -13.203 4.484 -4.824 1 92 88 ARG A O 1
ATOM 674 N N . THR A 1 89 ? -11.742 4.969 -3.264 1 91.38 89 THR A N 1
ATOM 675 C CA . THR A 1 89 ? -10.609 5.109 -4.176 1 91.38 89 THR A CA 1
ATOM 676 C C . THR A 1 89 ? -9.461 4.195 -3.758 1 91.38 89 THR A C 1
ATOM 678 O O . THR A 1 89 ? -9.445 3.684 -2.637 1 91.38 89 THR A O 1
ATOM 681 N N . HIS A 1 90 ? -8.516 4.008 -4.738 1 93.56 90 HIS A N 1
ATOM 682 C CA . HIS A 1 90 ? -7.246 3.418 -4.328 1 93.56 90 HIS A CA 1
ATOM 683 C C . HIS A 1 90 ? -6.586 4.238 -3.223 1 93.56 90 HIS A C 1
ATOM 685 O O . HIS A 1 90 ? -6.496 5.461 -3.324 1 93.56 90 HIS A O 1
ATOM 691 N N . HIS A 1 91 ? -6.254 3.527 -2.152 1 94.88 91 HIS A N 1
ATOM 692 C CA . HIS A 1 91 ? -5.562 4.242 -1.085 1 94.88 91 HIS A CA 1
ATOM 693 C C . HIS A 1 91 ? -4.785 3.283 -0.193 1 94.88 91 HIS A C 1
ATOM 695 O O . HIS A 1 91 ? -4.891 2.064 -0.344 1 94.88 91 HIS A O 1
ATOM 701 N N . PHE A 1 92 ? -3.904 3.84 0.6 1 97.5 92 PHE A N 1
ATOM 702 C CA . PHE A 1 92 ? -3.299 3.117 1.713 1 97.5 92 PHE A CA 1
ATOM 703 C C . PHE A 1 92 ? -3.566 3.832 3.031 1 97.5 92 PHE A C 1
ATOM 705 O O . PHE A 1 92 ? -3.773 5.047 3.055 1 97.5 92 PHE A O 1
ATOM 712 N N . ALA A 1 93 ? -3.6 3.033 4.059 1 98.62 93 ALA A N 1
ATOM 713 C CA . ALA A 1 93 ? -4.086 3.541 5.34 1 98.62 93 ALA A CA 1
ATOM 714 C C . ALA A 1 93 ? -3.039 3.359 6.434 1 98.62 93 ALA A C 1
ATOM 716 O O . ALA A 1 93 ? -2.414 2.301 6.535 1 98.62 93 ALA A O 1
ATOM 717 N N . PHE A 1 94 ? -2.928 4.383 7.184 1 98.88 94 PHE A N 1
ATOM 718 C CA . PHE A 1 94 ? -2.123 4.34 8.398 1 98.88 94 PHE A CA 1
ATOM 719 C C . PHE A 1 94 ? -3.01 4.344 9.633 1 98.88 94 PHE A C 1
ATOM 721 O O . PHE A 1 94 ? -4.012 5.059 9.688 1 98.88 94 PHE A O 1
ATOM 728 N N . GLU A 1 95 ? -2.586 3.605 10.516 1 98.44 95 GLU A N 1
ATOM 729 C CA . GLU A 1 95 ? -3.199 3.713 11.836 1 98.44 95 GLU A CA 1
ATOM 730 C C . GLU A 1 95 ? -2.582 4.852 12.641 1 98.44 95 GLU A C 1
ATOM 732 O O . GLU A 1 95 ? -1.369 5.066 12.602 1 98.44 95 GLU A O 1
ATOM 737 N N . VAL A 1 96 ? -3.406 5.586 13.336 1 98.44 96 VAL A N 1
ATOM 738 C CA . VAL A 1 96 ? -2.982 6.59 14.305 1 98.44 96 VAL A CA 1
ATOM 739 C C . VAL A 1 96 ? -3.668 6.34 15.648 1 98.44 96 VAL A C 1
ATOM 741 O O . VAL A 1 96 ? -4.625 5.566 15.727 1 98.44 96 VAL A O 1
ATOM 744 N N . ASP A 1 97 ? -3.156 6.977 16.688 1 97.56 97 ASP A N 1
ATOM 745 C CA . ASP A 1 97 ? -3.734 6.789 18.016 1 97.56 97 ASP A CA 1
ATOM 746 C C . ASP A 1 97 ? -5.148 7.367 18.094 1 97.56 97 ASP A C 1
ATOM 748 O O . ASP A 1 97 ? -6.039 6.766 18.688 1 97.56 97 ASP A O 1
ATOM 752 N N . ASP A 1 98 ? -5.32 8.531 17.547 1 97.62 98 ASP A N 1
ATOM 753 C CA . ASP A 1 98 ? -6.566 9.281 17.578 1 97.62 98 ASP A CA 1
ATOM 754 C C . ASP A 1 98 ? -6.781 10.047 16.266 1 97.62 98 ASP A C 1
ATOM 756 O O . ASP A 1 98 ? -6.137 11.07 16.031 1 97.62 98 ASP A O 1
ATOM 760 N N . ALA A 1 99 ? -7.73 9.609 15.523 1 98.25 99 ALA A N 1
ATOM 761 C CA . ALA A 1 99 ? -7.934 10.172 14.195 1 98.25 99 ALA A CA 1
ATOM 762 C C . ALA A 1 99 ? -8.508 11.586 14.281 1 98.25 99 ALA A C 1
ATOM 764 O O . ALA A 1 99 ? -8.25 12.422 13.414 1 98.25 99 ALA A O 1
ATOM 765 N N . TYR A 1 100 ? -9.289 11.883 15.266 1 98.06 100 TYR A N 1
ATOM 766 C CA . TYR A 1 100 ? -9.781 13.242 15.445 1 98.06 100 TYR A CA 1
ATOM 767 C C . TYR A 1 100 ? -8.641 14.203 15.766 1 98.06 100 TYR A C 1
ATOM 769 O O . TYR A 1 100 ? -8.594 15.312 15.234 1 98.06 100 TYR A O 1
ATOM 777 N N . ALA A 1 101 ? -7.789 13.742 16.609 1 98.25 101 ALA A N 1
ATOM 778 C CA . ALA A 1 101 ? -6.621 14.562 16.922 1 98.25 101 ALA A CA 1
ATOM 779 C C . ALA A 1 101 ? -5.758 14.781 15.688 1 98.25 101 ALA A C 1
ATOM 781 O O . ALA A 1 101 ? -5.242 15.883 15.469 1 98.25 101 ALA A O 1
ATOM 782 N N . ALA A 1 102 ? -5.59 13.727 14.93 1 98.62 102 ALA A N 1
ATOM 783 C CA . ALA A 1 102 ? -4.852 13.859 13.68 1 98.62 102 ALA A CA 1
ATOM 784 C C . ALA A 1 102 ? -5.516 14.883 12.75 1 98.62 102 ALA A C 1
ATOM 786 O O . ALA A 1 102 ? -4.84 15.703 12.133 1 98.62 102 ALA A O 1
ATOM 787 N N . ALA A 1 103 ? -6.801 14.812 12.672 1 98.5 103 ALA A N 1
ATOM 788 C CA . ALA A 1 103 ? -7.547 15.75 11.836 1 98.5 103 ALA A CA 1
ATOM 789 C C . ALA A 1 103 ? -7.355 17.188 12.312 1 98.5 103 ALA A C 1
ATOM 791 O O . ALA A 1 103 ? -7.211 18.109 11.5 1 98.5 103 ALA A O 1
ATOM 792 N N . ASP A 1 104 ? -7.359 17.375 13.57 1 98.56 104 ASP A N 1
ATOM 793 C CA . ASP A 1 104 ? -7.117 18.703 14.117 1 98.56 104 ASP A CA 1
ATOM 794 C C . ASP A 1 104 ? -5.73 19.203 13.734 1 98.56 104 ASP A C 1
ATOM 796 O O . ASP A 1 104 ? -5.574 20.375 13.367 1 98.56 104 ASP A O 1
ATOM 800 N N . ALA A 1 105 ? -4.844 18.344 13.82 1 98.56 105 ALA A N 1
ATOM 801 C CA . ALA A 1 105 ? -3.484 18.688 13.422 1 98.56 105 ALA A CA 1
ATOM 802 C C . ALA A 1 105 ? -3.422 19.062 11.945 1 98.56 105 ALA A C 1
ATOM 804 O O . ALA A 1 105 ? -2.738 20.016 11.562 1 98.56 105 ALA A O 1
ATOM 805 N N . LEU A 1 106 ? -4.086 18.328 11.141 1 98.56 106 LEU A N 1
ATOM 806 C CA . LEU A 1 106 ? -4.145 18.594 9.711 1 98.56 106 LEU A CA 1
ATOM 807 C C . LEU A 1 106 ? -4.73 19.984 9.453 1 98.56 106 LEU A C 1
ATOM 809 O O . LEU A 1 106 ? -4.191 20.75 8.648 1 98.56 106 LEU A O 1
ATOM 813 N N . ARG A 1 107 ? -5.785 20.266 10.094 1 98 107 ARG A N 1
ATOM 814 C CA . ARG A 1 107 ? -6.418 21.578 9.953 1 98 107 ARG A CA 1
ATOM 815 C C . ARG A 1 107 ? -5.453 22.688 10.328 1 98 107 ARG A C 1
ATOM 817 O O . ARG A 1 107 ? -5.348 23.688 9.625 1 98 107 ARG A O 1
ATOM 824 N N . ALA A 1 108 ? -4.789 22.484 11.367 1 98 108 ALA A N 1
ATOM 825 C CA . ALA A 1 108 ? -3.844 23.484 11.859 1 98 108 ALA A CA 1
ATOM 826 C C . ALA A 1 108 ? -2.723 23.719 10.852 1 98 108 ALA A C 1
ATOM 828 O O . ALA A 1 108 ? -2.152 24.812 10.789 1 98 108 ALA A O 1
ATOM 829 N N . GLN A 1 109 ? -2.434 22.688 10.078 1 97.56 109 GLN A N 1
ATOM 830 C CA . GLN A 1 109 ? -1.363 22.766 9.094 1 97.56 109 GLN A CA 1
ATOM 831 C C . GLN A 1 109 ? -1.894 23.25 7.742 1 97.56 109 GLN A C 1
ATOM 833 O O . GLN A 1 109 ? -1.144 23.328 6.77 1 97.56 109 GLN A O 1
ATOM 838 N N . GLY A 1 110 ? -3.188 23.422 7.672 1 97.69 110 GLY A N 1
ATOM 839 C CA . GLY A 1 110 ? -3.793 23.922 6.445 1 97.69 110 GLY A CA 1
ATOM 840 C C . GLY A 1 110 ? -3.967 22.844 5.391 1 97.69 110 GLY A C 1
ATOM 841 O O . GLY A 1 110 ? -4.066 23.141 4.199 1 97.69 110 GLY A O 1
ATOM 842 N N . ILE A 1 111 ? -3.945 21.625 5.77 1 97.5 111 ILE A N 1
ATOM 843 C CA . ILE A 1 111 ? -4.113 20.516 4.836 1 97.5 111 ILE A CA 1
ATOM 844 C C . ILE A 1 111 ? -5.59 20.328 4.508 1 97.5 111 ILE A C 1
ATOM 846 O O . ILE A 1 111 ? -6.43 20.266 5.41 1 97.5 111 ILE A O 1
ATOM 850 N N . GLU A 1 112 ? -5.902 20.25 3.262 1 96.12 112 GLU A N 1
ATOM 851 C CA . GLU A 1 112 ? -7.273 20 2.822 1 96.12 112 GLU A CA 1
ATOM 852 C C . GLU A 1 112 ? -7.641 18.531 2.953 1 96.12 112 GLU A C 1
ATOM 854 O O . GLU A 1 112 ? -6.832 17.656 2.641 1 96.12 112 GLU A O 1
ATOM 859 N N . PHE A 1 113 ? -8.914 18.312 3.299 1 96.81 113 PHE A N 1
ATOM 860 C CA . PHE A 1 113 ? -9.414 16.953 3.447 1 96.81 113 PHE A CA 1
ATOM 861 C C . PHE A 1 113 ? -10.062 16.469 2.154 1 96.81 113 PHE A C 1
ATOM 863 O O . PHE A 1 113 ? -10.766 17.234 1.482 1 96.81 113 PHE A O 1
ATOM 870 N N . MET A 1 114 ? -9.797 15.305 1.852 1 94.62 114 MET A N 1
ATOM 871 C CA . MET A 1 114 ? -10.633 14.617 0.87 1 94.62 114 MET A CA 1
ATOM 872 C C . MET A 1 114 ? -11.953 14.172 1.494 1 94.62 114 MET A C 1
ATOM 874 O O . MET A 1 114 ? -12.977 14.109 0.813 1 94.62 114 MET A O 1
ATOM 878 N N . CYS A 1 115 ? -11.82 13.719 2.715 1 94.81 115 CYS A N 1
ATOM 879 C CA . CYS A 1 115 ? -12.953 13.336 3.551 1 94.81 115 CYS A CA 1
ATOM 880 C C . CYS A 1 115 ? -12.703 13.703 5.008 1 94.81 115 CYS A C 1
ATOM 882 O O . CYS A 1 115 ? -11.719 13.281 5.602 1 94.81 115 CYS A O 1
ATOM 884 N N . GLU A 1 116 ? -13.555 14.477 5.547 1 96.19 116 GLU A N 1
ATOM 885 C CA . GLU A 1 116 ? -13.469 14.844 6.957 1 96.19 116 GLU A CA 1
ATOM 886 C C . GLU A 1 116 ? -13.586 13.625 7.859 1 96.19 116 GLU A C 1
ATOM 888 O O . GLU A 1 116 ? -14.102 12.586 7.445 1 96.19 116 GLU A O 1
ATOM 893 N N . PRO A 1 117 ? -13.031 13.797 9.086 1 97.06 117 PRO A N 1
ATOM 894 C CA . PRO A 1 117 ? -13.109 12.641 9.977 1 97.06 117 PRO A CA 1
ATOM 895 C C . PRO A 1 117 ? -14.539 12.148 10.188 1 97.06 117 PRO A C 1
ATOM 897 O O . PRO A 1 117 ? -15.453 12.961 10.367 1 97.06 117 PRO A O 1
ATOM 900 N N . LYS A 1 118 ? -14.617 10.914 10.07 1 94.75 118 LYS A N 1
ATOM 901 C CA . LYS A 1 118 ? -15.922 10.273 10.188 1 94.75 118 LYS A CA 1
ATOM 902 C C . LYS A 1 118 ? -15.859 9.055 11.102 1 94.75 118 LYS A C 1
ATOM 904 O O . LYS A 1 118 ? -14.922 8.258 11.016 1 94.75 118 LYS A O 1
ATOM 909 N N . LEU A 1 119 ? -16.844 8.953 11.93 1 93.94 119 LEU A N 1
ATOM 910 C CA . LEU A 1 119 ? -17.047 7.75 12.727 1 93.94 119 LEU A CA 1
ATOM 911 C C . LEU A 1 119 ? -17.797 6.688 11.945 1 93.94 119 LEU A C 1
ATOM 913 O O . LEU A 1 119 ? -18.906 6.938 11.469 1 93.94 119 LEU A O 1
ATOM 917 N N . ARG A 1 120 ? -17.203 5.574 11.859 1 90 120 ARG A N 1
ATOM 918 C CA . ARG A 1 120 ? -17.859 4.465 11.172 1 90 120 ARG A CA 1
ATOM 919 C C . ARG A 1 120 ? -18.75 3.68 12.125 1 90 120 ARG A C 1
ATOM 921 O O . ARG A 1 120 ? -18.562 3.725 13.344 1 90 120 ARG A O 1
ATOM 928 N N . PRO A 1 121 ? -19.688 2.953 11.523 1 85.06 121 PRO A N 1
ATOM 929 C CA . PRO A 1 121 ? -20.578 2.164 12.375 1 85.06 121 PRO A CA 1
ATOM 930 C C . PRO A 1 121 ? -19.828 1.133 13.219 1 85.06 121 PRO A C 1
ATOM 932 O O . PRO A 1 121 ? -20.297 0.775 14.305 1 85.06 121 PRO A O 1
ATOM 935 N N . ASP A 1 122 ? -18.75 0.687 12.727 1 86.69 122 ASP A N 1
ATOM 936 C CA . ASP A 1 122 ? -18 -0.343 13.438 1 86.69 122 ASP A CA 1
ATOM 937 C C . ASP A 1 122 ? -17.094 0.273 14.508 1 86.69 122 ASP A C 1
ATOM 939 O O . ASP A 1 122 ? -16.297 -0.429 15.133 1 86.69 122 ASP A O 1
ATOM 943 N N . GLY A 1 123 ? -17.078 1.571 14.664 1 91.38 123 GLY A N 1
ATOM 944 C CA . GLY A 1 123 ? -16.375 2.246 15.742 1 91.38 123 GLY A CA 1
ATOM 945 C C . GLY A 1 123 ? -15.07 2.871 15.305 1 91.38 123 GLY A C 1
ATOM 946 O O . GLY A 1 123 ? -14.445 3.619 16.062 1 91.38 123 GLY A O 1
ATOM 947 N N . TYR A 1 124 ? -14.688 2.572 14.141 1 95.19 124 TYR A N 1
ATOM 948 C CA . TYR A 1 124 ? -13.469 3.18 13.641 1 95.19 124 TYR A CA 1
ATOM 949 C C . TYR A 1 124 ? -13.695 4.637 13.25 1 95.19 124 TYR A C 1
ATOM 951 O O . TYR A 1 124 ? -14.797 5.004 12.828 1 95.19 124 TYR A O 1
ATOM 959 N N . VAL A 1 125 ? -12.742 5.445 13.492 1 97.25 125 VAL A N 1
ATOM 960 C CA . VAL A 1 125 ? -12.734 6.805 12.961 1 97.25 125 VAL A CA 1
ATOM 961 C C . VAL A 1 125 ? -11.711 6.914 11.836 1 97.25 125 VAL A C 1
ATOM 963 O O . VAL A 1 125 ? -10.586 6.426 11.961 1 97.25 125 VAL A O 1
ATOM 966 N N . GLN A 1 126 ? -12.133 7.547 10.734 1 97.44 126 GLN A N 1
ATOM 967 C CA . GLN A 1 126 ? -11.211 7.648 9.609 1 97.44 126 GLN A CA 1
ATOM 968 C C . GLN A 1 126 ? -11.289 9.031 8.961 1 97.44 126 GLN A C 1
ATOM 970 O O . GLN A 1 126 ? -12.32 9.695 9.023 1 97.44 126 GLN A O 1
ATOM 975 N N . THR A 1 127 ? -10.25 9.477 8.344 1 97.75 127 THR A N 1
ATOM 976 C CA . THR A 1 127 ? -10.164 10.656 7.5 1 97.75 127 THR A CA 1
ATOM 977 C C . THR A 1 127 ? -9.227 10.422 6.328 1 97.75 127 THR A C 1
ATOM 979 O O . THR A 1 127 ? -8.367 9.539 6.383 1 97.75 127 THR A O 1
ATOM 982 N N . PHE A 1 128 ? -9.461 11.164 5.266 1 97.19 128 PHE A N 1
ATOM 983 C CA . PHE A 1 128 ? -8.68 10.992 4.051 1 97.19 128 PHE A CA 1
ATOM 984 C C . PHE A 1 128 ? -8.078 12.312 3.598 1 97.19 128 PHE A C 1
ATOM 986 O O . PHE A 1 128 ? -8.758 13.344 3.584 1 97.19 128 PHE A O 1
ATOM 993 N N . ILE A 1 129 ? -6.84 12.242 3.197 1 96.81 129 ILE A N 1
ATOM 994 C CA . ILE A 1 129 ? -6.129 13.375 2.605 1 96.81 129 ILE A CA 1
ATOM 995 C C . ILE A 1 129 ? -5.332 12.906 1.392 1 96.81 129 ILE A C 1
ATOM 997 O O . ILE A 1 129 ? -5.238 11.703 1.129 1 96.81 129 ILE A O 1
ATOM 1001 N N . SER A 1 130 ? -4.805 13.867 0.672 1 95.19 130 SER A N 1
ATOM 1002 C CA . SER A 1 130 ? -3.945 13.578 -0.474 1 95.19 130 SER A CA 1
ATOM 1003 C C . SER A 1 130 ? -2.484 13.883 -0.161 1 95.19 130 SER A C 1
ATOM 1005 O O . SER A 1 130 ? -2.172 14.914 0.437 1 95.19 130 SER A O 1
ATOM 1007 N N . ASP A 1 131 ? -1.627 12.93 -0.602 1 96.31 131 ASP A N 1
ATOM 1008 C CA . ASP A 1 131 ? -0.215 13.297 -0.516 1 96.31 131 ASP A CA 1
ATOM 1009 C C . ASP A 1 131 ? 0.17 14.266 -1.629 1 96.31 131 ASP A C 1
ATOM 1011 O O . ASP A 1 131 ? -0.667 14.633 -2.455 1 96.31 131 ASP A O 1
ATOM 1015 N N . PRO A 1 132 ? 1.354 14.75 -1.746 1 96.56 132 PRO A N 1
ATOM 1016 C CA . PRO A 1 132 ? 1.724 15.812 -2.684 1 96.56 132 PRO A CA 1
ATOM 1017 C C . PRO A 1 132 ? 1.498 15.422 -4.141 1 96.56 132 PRO A C 1
ATOM 1019 O O . PRO A 1 132 ? 1.388 16.281 -5.012 1 96.56 132 PRO A O 1
ATOM 1022 N N . ASP A 1 133 ? 1.506 14.133 -4.426 1 95 133 ASP A N 1
ATOM 1023 C CA . ASP A 1 133 ? 1.353 13.695 -5.812 1 95 133 ASP A CA 1
ATOM 1024 C C . ASP A 1 133 ? -0.044 13.125 -6.055 1 95 133 ASP A C 1
ATOM 1026 O O . ASP A 1 133 ? -0.283 12.469 -7.066 1 95 133 ASP A O 1
ATOM 1030 N N . GLY A 1 134 ? -0.896 13.242 -5.043 1 92.31 134 GLY A N 1
ATOM 1031 C CA . GLY A 1 134 ? -2.299 12.938 -5.273 1 92.31 134 GLY A CA 1
ATOM 1032 C C . GLY A 1 134 ? -2.705 11.562 -4.785 1 92.31 134 GLY A C 1
ATOM 1033 O O . GLY A 1 134 ? -3.842 11.133 -4.992 1 92.31 134 GLY A O 1
ATOM 1034 N N . HIS A 1 135 ? -1.859 10.891 -4.215 1 93.38 135 HIS A N 1
ATOM 1035 C CA . HIS A 1 135 ? -2.254 9.617 -3.635 1 93.38 135 HIS A CA 1
ATOM 1036 C C . HIS A 1 135 ? -3.176 9.812 -2.436 1 93.38 135 HIS A C 1
ATOM 1038 O O . HIS A 1 135 ? -2.922 10.672 -1.591 1 93.38 135 HIS A O 1
ATOM 1044 N N . SER A 1 136 ? -4.23 8.977 -2.416 1 94.38 136 SER A N 1
ATOM 1045 C CA . SER A 1 136 ? -5.148 9.023 -1.282 1 94.38 136 SER A CA 1
ATOM 1046 C C . SER A 1 136 ? -4.562 8.305 -0.07 1 94.38 136 SER A C 1
ATOM 1048 O O . SER A 1 136 ? -4.141 7.148 -0.168 1 94.38 136 SER A O 1
ATOM 1050 N N . VAL A 1 137 ? -4.547 9.008 1.021 1 97.19 137 VAL A N 1
ATOM 1051 C CA . VAL A 1 137 ? -4.012 8.484 2.277 1 97.19 137 VAL A CA 1
ATOM 1052 C C . VAL A 1 137 ? -5.094 8.523 3.354 1 97.19 137 VAL A C 1
ATOM 1054 O O . VAL A 1 137 ? -5.672 9.57 3.629 1 97.19 137 VAL A O 1
ATOM 1057 N N . GLU A 1 138 ? -5.324 7.387 3.896 1 98.19 138 GLU A N 1
ATOM 1058 C CA . GLU A 1 138 ? -6.258 7.289 5.016 1 98.19 138 GLU A CA 1
ATOM 1059 C C . GLU A 1 138 ? -5.52 7.305 6.352 1 98.19 138 GLU A C 1
ATOM 1061 O O . GLU A 1 138 ? -4.496 6.633 6.512 1 98.19 138 GLU A O 1
ATOM 1066 N N . LEU A 1 139 ? -5.988 8.07 7.273 1 98.75 139 LEU A N 1
ATOM 1067 C CA . LEU A 1 139 ? -5.641 7.98 8.688 1 98.75 139 LEU A CA 1
ATOM 1068 C C . LEU A 1 139 ? -6.828 7.492 9.508 1 98.75 139 LEU A C 1
ATOM 1070 O O . LEU A 1 139 ? -7.926 8.047 9.414 1 98.75 139 LEU A O 1
ATOM 1074 N N . PHE A 1 140 ? -6.57 6.457 10.273 1 98.44 140 PHE A N 1
ATOM 1075 C CA . PHE A 1 140 ? -7.699 5.93 11.031 1 98.44 140 PHE A CA 1
ATOM 1076 C C . PHE A 1 140 ? -7.258 5.5 12.422 1 98.44 140 PHE A C 1
ATOM 1078 O O . PHE A 1 140 ? -6.066 5.297 12.672 1 98.44 140 PHE A O 1
ATOM 1085 N N . SER A 1 141 ? -8.195 5.445 13.312 1 98.31 141 SER A N 1
ATOM 1086 C CA . SER A 1 141 ? -7.961 4.941 14.664 1 98.31 141 SER A CA 1
ATOM 1087 C C . SER A 1 141 ? -9.008 3.906 15.055 1 98.31 141 SER A C 1
ATOM 1089 O O . SER A 1 141 ? -10.148 3.951 14.578 1 98.31 141 SER A O 1
ATOM 1091 N N . VAL A 1 142 ? -8.602 2.992 15.82 1 94.44 142 VAL A N 1
ATOM 1092 C CA . VAL A 1 142 ? -9.461 1.919 16.297 1 94.44 142 VAL A CA 1
ATOM 1093 C C . VAL A 1 142 ? -10.25 2.395 17.531 1 94.44 142 VAL A C 1
ATOM 1095 O O . VAL A 1 142 ? -9.789 3.266 18.266 1 94.44 142 VAL A O 1
ATOM 1098 N N . PRO A 1 143 ? -11.406 1.89 17.625 1 87.06 143 PRO A N 1
ATOM 1099 C CA . PRO A 1 143 ? -12.203 2.277 18.797 1 87.06 143 PRO A CA 1
ATOM 1100 C C . PRO A 1 143 ? -11.484 2.006 20.125 1 87.06 143 PRO A C 1
ATOM 1102 O O . PRO A 1 143 ? -10.719 1.044 20.219 1 87.06 143 PRO A O 1
ATOM 1105 N N . ALA A 1 144 ? -11.625 3.068 20.938 1 75.81 144 ALA A N 1
ATOM 1106 C CA . ALA A 1 144 ? -11.07 2.891 22.281 1 75.81 144 ALA A CA 1
ATOM 1107 C C . ALA A 1 144 ? -11.688 1.676 22.969 1 75.81 144 ALA A C 1
ATOM 1109 O O . ALA A 1 144 ? -12.867 1.369 22.75 1 75.81 144 ALA A O 1
ATOM 1110 N N . GLU A 1 145 ? -10.922 0.658 23.344 1 59.34 145 GLU A N 1
ATOM 1111 C CA . GLU A 1 145 ? -11.516 -0.391 24.172 1 59.34 145 GLU A CA 1
ATOM 1112 C C . GLU A 1 145 ? -12.367 0.203 25.297 1 59.34 145 GLU A C 1
ATOM 1114 O O . GLU A 1 145 ? -12.109 1.32 25.75 1 59.34 145 GLU A O 1
ATOM 1119 N N . MET B 1 1 ? 24.75 31.375 20.469 1 40.47 1 MET B N 1
ATOM 1120 C CA . MET B 1 1 ? 23.953 30.375 21.156 1 40.47 1 MET B CA 1
ATOM 1121 C C . MET B 1 1 ? 23.219 29.484 20.172 1 40.47 1 MET B C 1
ATOM 1123 O O . MET B 1 1 ? 22.453 29.984 19.328 1 40.47 1 MET B O 1
ATOM 1127 N N . ASN B 1 2 ? 23.812 28.438 19.578 1 46.28 2 ASN B N 1
ATOM 1128 C CA . ASN B 1 2 ? 23.25 27.469 18.641 1 46.28 2 ASN B CA 1
ATOM 1129 C C . ASN B 1 2 ? 21.891 26.953 19.125 1 46.28 2 ASN B C 1
ATOM 1131 O O . ASN B 1 2 ? 21.828 26.203 20.109 1 46.28 2 ASN B O 1
ATOM 1135 N N . GLN B 1 3 ? 20.922 27.766 19.203 1 46.53 3 GLN B N 1
ATOM 1136 C CA . GLN B 1 3 ? 19.625 27.25 19.625 1 46.53 3 GLN B CA 1
ATOM 1137 C C . GLN B 1 3 ? 19.344 25.891 19 1 46.53 3 GLN B C 1
ATOM 1139 O O . GLN B 1 3 ? 19.578 25.688 17.812 1 46.53 3 GLN B O 1
ATOM 1144 N N . PRO B 1 4 ? 19.375 24.922 19.75 1 49.69 4 PRO B N 1
ATOM 1145 C CA . PRO B 1 4 ? 19.047 23.625 19.172 1 49.69 4 PRO B CA 1
ATOM 1146 C C . PRO B 1 4 ? 17.859 23.688 18.219 1 49.69 4 PRO B C 1
ATOM 1148 O O . PRO B 1 4 ? 16.859 24.344 18.516 1 49.69 4 PRO B O 1
ATOM 1151 N N . VAL B 1 5 ? 18.062 23.719 16.984 1 49.66 5 VAL B N 1
ATOM 1152 C CA . VAL B 1 5 ? 16.938 23.609 16.062 1 49.66 5 VAL B CA 1
ATOM 1153 C C . VAL B 1 5 ? 15.898 22.641 16.641 1 49.66 5 VAL B C 1
ATOM 1155 O O . VAL B 1 5 ? 16.219 21.484 16.922 1 49.66 5 VAL B O 1
ATOM 1158 N N . GLU B 1 6 ? 15.078 23.062 17.547 1 50 6 GLU B N 1
ATOM 1159 C CA . GLU B 1 6 ? 13.992 22.25 18.094 1 50 6 GLU B CA 1
ATOM 1160 C C . GLU B 1 6 ? 13.352 21.391 17 1 50 6 GLU B C 1
ATOM 1162 O O . GLU B 1 6 ? 12.773 21.922 16.047 1 50 6 GLU B O 1
ATOM 1167 N N . THR B 1 7 ? 14.055 20.344 16.578 1 57.66 7 THR B N 1
ATOM 1168 C CA . THR B 1 7 ? 13.414 19.438 15.633 1 57.66 7 THR B CA 1
ATOM 1169 C C . THR B 1 7 ? 11.961 19.188 16.016 1 57.66 7 THR B C 1
ATOM 1171 O O . THR B 1 7 ? 11.695 18.562 17.047 1 57.66 7 THR B O 1
ATOM 1174 N N . THR B 1 8 ? 11.062 20.141 15.797 1 71.25 8 THR B N 1
ATOM 1175 C CA . THR B 1 8 ? 9.656 20.047 16.172 1 71.25 8 THR B CA 1
ATOM 1176 C C . THR B 1 8 ? 9.047 18.734 15.703 1 71.25 8 THR B C 1
ATOM 1178 O O . THR B 1 8 ? 9.273 18.312 14.57 1 71.25 8 THR B O 1
ATOM 1181 N N . ALA B 1 9 ? 8.602 17.953 16.656 1 87.88 9 ALA B N 1
ATOM 1182 C CA . ALA B 1 9 ? 7.934 16.672 16.422 1 87.88 9 ALA B CA 1
ATOM 1183 C C . ALA B 1 9 ? 6.82 16.828 15.383 1 87.88 9 ALA B C 1
ATOM 1185 O O . ALA B 1 9 ? 6.16 17.859 15.32 1 87.88 9 ALA B O 1
ATOM 1186 N N . ALA B 1 10 ? 6.773 16.031 14.531 1 95.56 10 ALA B N 1
ATOM 1187 C CA . ALA B 1 10 ? 5.688 16.047 13.555 1 95.56 10 ALA B CA 1
ATOM 1188 C C . ALA B 1 10 ? 4.328 16.125 14.242 1 95.56 10 ALA B C 1
ATOM 1190 O O . ALA B 1 10 ? 4.129 15.516 15.297 1 95.56 10 ALA B O 1
ATOM 1191 N N . PRO B 1 11 ? 3.479 16.812 13.711 1 97.88 11 PRO B N 1
ATOM 1192 C CA . PRO B 1 11 ? 2.162 16.984 14.336 1 97.88 11 PRO B CA 1
ATOM 1193 C C . PRO B 1 11 ? 1.38 15.68 14.422 1 97.88 11 PRO B C 1
ATOM 1195 O O . PRO B 1 11 ? 0.485 15.547 15.266 1 97.88 11 PRO B O 1
ATOM 1198 N N . ILE B 1 12 ? 1.674 14.766 13.531 1 98.69 12 ILE B N 1
ATOM 1199 C CA . ILE B 1 12 ? 1.022 13.461 13.516 1 98.69 12 ILE B CA 1
ATOM 1200 C C . ILE B 1 12 ? 2.076 12.359 13.586 1 98.69 12 ILE B C 1
ATOM 1202 O O . ILE B 1 12 ? 3.16 12.484 13.008 1 98.69 12 ILE B O 1
ATOM 1206 N N . GLN B 1 13 ? 1.727 11.242 14.266 1 98.5 13 GLN B N 1
ATOM 1207 C CA . GLN B 1 13 ? 2.564 10.047 14.297 1 98.5 13 GLN B CA 1
ATOM 1208 C C . GLN B 1 13 ? 1.809 8.828 13.773 1 98.5 13 GLN B C 1
ATOM 1210 O O . GLN B 1 13 ? 0.951 8.281 14.461 1 98.5 13 GLN B O 1
ATOM 1215 N N . VAL B 1 14 ? 2.15 8.414 12.617 1 98.81 14 VAL B N 1
ATOM 1216 C CA . VAL B 1 14 ? 1.529 7.207 12.086 1 98.81 14 VAL B CA 1
ATOM 1217 C C . VAL B 1 14 ? 2.248 5.973 12.633 1 98.81 14 VAL B C 1
ATOM 1219 O O . VAL B 1 14 ? 3.459 6.008 12.867 1 98.81 14 VAL B O 1
ATOM 1222 N N . LYS B 1 15 ? 1.549 4.902 12.719 1 98.44 15 LYS B N 1
ATOM 1223 C CA . LYS B 1 15 ? 2.105 3.711 13.352 1 98.44 15 LYS B CA 1
ATOM 1224 C C . LYS B 1 15 ? 2.662 2.744 12.312 1 98.44 15 LYS B C 1
ATOM 1226 O O . LYS B 1 15 ? 3.752 2.195 12.484 1 98.44 15 LYS B O 1
ATOM 1231 N N . CYS B 1 16 ? 1.887 2.412 11.305 1 98 16 CYS B N 1
ATOM 1232 C CA . CYS B 1 16 ? 2.225 1.469 10.25 1 98 16 CYS B CA 1
ATOM 1233 C C . CYS B 1 16 ? 1.195 1.518 9.125 1 98 16 CYS B C 1
ATOM 1235 O O . CYS B 1 16 ? 0.126 2.109 9.281 1 98 16 CYS B O 1
ATOM 1237 N N . ILE B 1 17 ? 1.571 1 8.047 1 98.38 17 ILE B N 1
ATOM 1238 C CA . ILE B 1 17 ? 0.575 0.764 7.004 1 98.38 17 ILE B CA 1
ATOM 1239 C C . ILE B 1 17 ? -0.323 -0.404 7.406 1 98.38 17 ILE B C 1
ATOM 1241 O O . ILE B 1 17 ? 0.152 -1.528 7.582 1 98.38 17 ILE B O 1
ATOM 1245 N N . ASP B 1 18 ? -1.573 -0.125 7.523 1 98.31 18 ASP B N 1
ATOM 1246 C CA . ASP B 1 18 ? -2.523 -1.154 7.934 1 98.31 18 ASP B CA 1
ATOM 1247 C C . ASP B 1 18 ? -3.088 -1.893 6.723 1 98.31 18 ASP B C 1
ATOM 1249 O O . ASP B 1 18 ? -3.193 -3.121 6.73 1 98.31 18 ASP B O 1
ATOM 1253 N N . HIS B 1 19 ? -3.471 -1.106 5.738 1 98.62 19 HIS B N 1
ATOM 1254 C CA . HIS B 1 19 ? -4.039 -1.763 4.566 1 98.62 19 HIS B CA 1
ATOM 1255 C C . HIS B 1 19 ? -3.838 -0.92 3.311 1 98.62 19 HIS B C 1
ATOM 1257 O O . HIS B 1 19 ? -3.533 0.271 3.4 1 98.62 19 HIS B O 1
ATOM 1263 N N . VAL B 1 20 ? -3.957 -1.613 2.207 1 98.12 20 VAL B N 1
ATOM 1264 C CA . VAL B 1 20 ? -4.074 -1.032 0.873 1 98.12 20 VAL B CA 1
ATOM 1265 C C . VAL B 1 20 ? -5.445 -1.361 0.284 1 98.12 20 VAL B C 1
ATOM 1267 O O . VAL B 1 20 ? -5.898 -2.506 0.354 1 98.12 20 VAL B O 1
ATOM 1270 N N . THR B 1 21 ? -6.066 -0.352 -0.24 1 96.69 21 THR B N 1
ATOM 1271 C CA . THR B 1 21 ? -7.352 -0.552 -0.896 1 96.69 21 THR B CA 1
ATOM 1272 C C . THR B 1 21 ? -7.211 -0.432 -2.41 1 96.69 21 THR B C 1
ATOM 1274 O O . THR B 1 21 ? -6.598 0.512 -2.91 1 96.69 21 THR B O 1
ATOM 1277 N N . LEU B 1 22 ? -7.816 -1.325 -3.078 1 96 22 LEU B N 1
ATOM 1278 C CA . LEU B 1 22 ? -7.812 -1.358 -4.535 1 96 22 LEU B CA 1
ATOM 1279 C C . LEU B 1 22 ? -9.234 -1.445 -5.082 1 96 22 LEU B C 1
ATOM 1281 O O . LEU B 1 22 ? -10.055 -2.213 -4.57 1 96 22 LEU B O 1
ATOM 1285 N N . ILE B 1 23 ? -9.469 -0.623 -6.066 1 95.56 23 ILE B N 1
ATOM 1286 C CA . ILE B 1 23 ? -10.688 -0.783 -6.844 1 95.56 23 ILE B CA 1
ATOM 1287 C C . ILE B 1 23 ? -10.461 -1.805 -7.957 1 95.56 23 ILE B C 1
ATOM 1289 O O . ILE B 1 23 ? -9.484 -1.717 -8.695 1 95.56 23 ILE B O 1
ATOM 1293 N N . VAL B 1 24 ? -11.375 -2.768 -8.062 1 97.06 24 VAL B N 1
ATOM 1294 C CA . VAL B 1 24 ? -11.102 -3.877 -8.969 1 97.06 24 VAL B CA 1
ATOM 1295 C C . VAL B 1 24 ? -12.305 -4.102 -9.883 1 97.06 24 VAL B C 1
ATOM 1297 O O . VAL B 1 24 ? -13.43 -3.693 -9.555 1 97.06 24 VAL B O 1
ATOM 1300 N N . LYS B 1 25 ? -12.039 -4.828 -10.992 1 97.38 25 LYS B N 1
ATOM 1301 C CA . LYS B 1 25 ? -13.086 -5.094 -11.984 1 97.38 25 LYS B CA 1
ATOM 1302 C C . LYS B 1 25 ? -13.859 -6.359 -11.633 1 97.38 25 LYS B C 1
ATOM 1304 O O . LYS B 1 25 ? -15.023 -6.508 -12.016 1 97.38 25 LYS B O 1
ATOM 1309 N N . ASP B 1 26 ? -13.188 -7.27 -10.938 1 98.5 26 ASP B N 1
ATOM 1310 C CA . ASP B 1 26 ? -13.742 -8.594 -10.688 1 98.5 26 ASP B CA 1
ATOM 1311 C C . ASP B 1 26 ? -13.242 -9.164 -9.359 1 98.5 26 ASP B C 1
ATOM 1313 O O . ASP B 1 26 ? -12.062 -9.5 -9.227 1 98.5 26 ASP B O 1
ATOM 1317 N N . LEU B 1 27 ? -14.172 -9.352 -8.406 1 98.56 27 LEU B N 1
ATOM 1318 C CA . LEU B 1 27 ? -13.797 -9.766 -7.059 1 98.56 27 LEU B CA 1
ATOM 1319 C C . LEU B 1 27 ? -13.305 -11.211 -7.055 1 98.56 27 LEU B C 1
ATOM 1321 O O . LEU B 1 27 ? -12.383 -11.555 -6.312 1 98.56 27 LEU B O 1
ATOM 1325 N N . ASP B 1 28 ? -13.922 -12.023 -7.844 1 98.69 28 ASP B N 1
ATOM 1326 C CA . ASP B 1 28 ? -13.539 -13.43 -7.855 1 98.69 28 ASP B CA 1
ATOM 1327 C C . ASP B 1 28 ? -12.133 -13.617 -8.414 1 98.69 28 ASP B C 1
ATOM 1329 O O . ASP B 1 28 ? -11.336 -14.391 -7.879 1 98.69 28 ASP B O 1
ATOM 1333 N N . ARG B 1 29 ? -11.836 -12.938 -9.484 1 98.38 29 ARG B N 1
ATOM 1334 C CA . ARG B 1 29 ? -10.5 -13 -10.062 1 98.38 29 ARG B CA 1
ATOM 1335 C C . ARG B 1 29 ? -9.453 -12.508 -9.062 1 98.38 29 ARG B C 1
ATOM 1337 O O . ARG B 1 29 ? -8.383 -13.102 -8.93 1 98.38 29 ARG B O 1
ATOM 1344 N N . SER B 1 30 ? -9.789 -11.453 -8.398 1 98.56 30 SER B N 1
ATOM 1345 C CA . SER B 1 30 ? -8.867 -10.906 -7.41 1 98.56 30 SER B CA 1
ATOM 1346 C C . SER B 1 30 ? -8.703 -11.852 -6.223 1 98.56 30 SER B C 1
ATOM 1348 O O . SER B 1 30 ? -7.609 -12 -5.684 1 98.56 30 SER B O 1
ATOM 1350 N N . ARG B 1 31 ? -9.781 -12.414 -5.836 1 98.62 31 ARG B N 1
ATOM 1351 C CA . ARG B 1 31 ? -9.711 -13.391 -4.75 1 98.62 31 ARG B CA 1
ATOM 1352 C C . ARG B 1 31 ? -8.812 -14.562 -5.129 1 98.62 31 ARG B C 1
ATOM 1354 O O . ARG B 1 31 ? -8.023 -15.039 -4.309 1 98.62 31 ARG B O 1
ATOM 1361 N N . ASP B 1 32 ? -8.961 -15.062 -6.32 1 98.56 32 ASP B N 1
ATOM 1362 C CA . ASP B 1 32 ? -8.102 -16.141 -6.797 1 98.56 32 ASP B CA 1
ATOM 1363 C C . ASP B 1 32 ? -6.633 -15.75 -6.73 1 98.56 32 ASP B C 1
ATOM 1365 O O . ASP B 1 32 ? -5.777 -16.578 -6.398 1 98.56 32 ASP B O 1
ATOM 1369 N N . PHE B 1 33 ? -6.383 -14.523 -6.961 1 98.62 33 PHE B N 1
ATOM 1370 C CA . PHE B 1 33 ? -5.012 -14.031 -6.934 1 98.62 33 PHE B CA 1
ATOM 1371 C C . PHE B 1 33 ? -4.516 -13.891 -5.5 1 98.62 33 PHE B C 1
ATOM 1373 O O . PHE B 1 33 ? -3.516 -14.5 -5.117 1 98.62 33 PHE B O 1
ATOM 1380 N N . TYR B 1 34 ? -5.188 -13.148 -4.699 1 98.88 34 TYR B N 1
ATOM 1381 C CA . TYR B 1 34 ? -4.691 -12.766 -3.381 1 98.88 34 TYR B CA 1
ATOM 1382 C C . TYR B 1 34 ? -4.844 -13.914 -2.387 1 98.88 34 TYR B C 1
ATOM 1384 O O . TYR B 1 34 ? -3.984 -14.117 -1.528 1 98.88 34 TYR B O 1
ATOM 1392 N N . VAL B 1 35 ? -5.934 -14.617 -2.459 1 98.62 35 VAL B N 1
ATOM 1393 C CA . VAL B 1 35 ? -6.156 -15.742 -1.555 1 98.62 35 VAL B CA 1
ATOM 1394 C C . VAL B 1 35 ? -5.621 -17.031 -2.184 1 98.62 35 VAL B C 1
ATOM 1396 O O . VAL B 1 35 ? -4.766 -17.703 -1.604 1 98.62 35 VAL B O 1
ATOM 1399 N N . GLY B 1 36 ? -6.078 -17.328 -3.367 1 98.5 36 GLY B N 1
ATOM 1400 C CA . GLY B 1 36 ? -5.723 -18.578 -4.008 1 98.5 36 GLY B CA 1
ATOM 1401 C C . GLY B 1 36 ? -4.242 -18.703 -4.309 1 98.5 36 GLY B C 1
ATO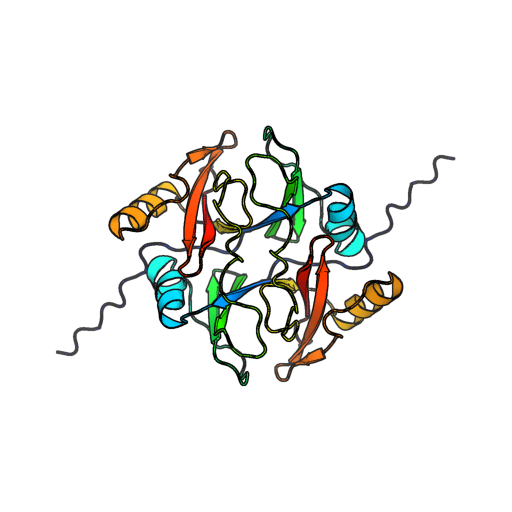M 1402 O O . GLY B 1 36 ? -3.648 -19.766 -4.121 1 98.5 36 GLY B O 1
ATOM 1403 N N . LEU B 1 37 ? -3.641 -17.656 -4.797 1 98.75 37 LEU B N 1
ATOM 1404 C 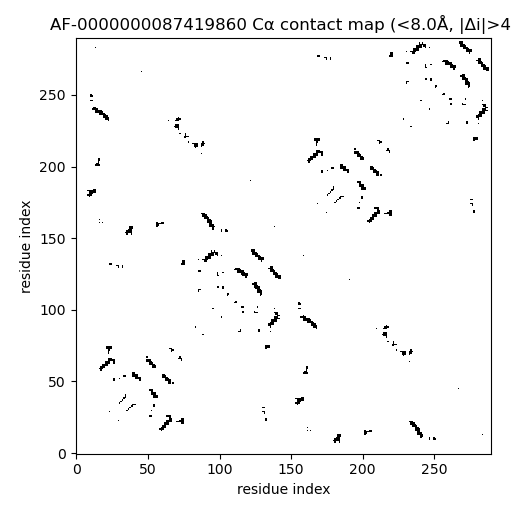CA . LEU B 1 37 ? -2.25 -17.688 -5.234 1 98.75 37 LEU B CA 1
ATOM 1405 C C . LEU B 1 37 ? -1.316 -17.25 -4.109 1 98.75 37 LEU B C 1
ATOM 1407 O O . LEU B 1 37 ? -0.347 -17.953 -3.797 1 98.75 37 LEU B O 1
ATOM 1411 N N . LEU B 1 38 ? -1.614 -16.141 -3.418 1 98.81 38 LEU B N 1
ATOM 1412 C CA . LEU B 1 38 ? -0.673 -15.516 -2.492 1 98.81 38 LEU B CA 1
ATOM 1413 C C . LEU B 1 38 ? -0.917 -16 -1.065 1 98.81 38 LEU B C 1
ATOM 1415 O O . LEU B 1 38 ? -0.158 -15.656 -0.155 1 98.81 38 LEU B O 1
ATOM 1419 N N . GLY B 1 39 ? -2.016 -16.641 -0.819 1 98.81 39 GLY B N 1
ATOM 1420 C CA . GLY B 1 39 ? -2.219 -17.328 0.45 1 98.81 39 GLY B CA 1
ATOM 1421 C C . GLY B 1 39 ? -2.77 -16.406 1.533 1 98.81 39 GLY B C 1
ATOM 1422 O O . GLY B 1 39 ? -2.605 -16.688 2.723 1 98.81 39 GLY B O 1
ATOM 1423 N N . MET B 1 40 ? -3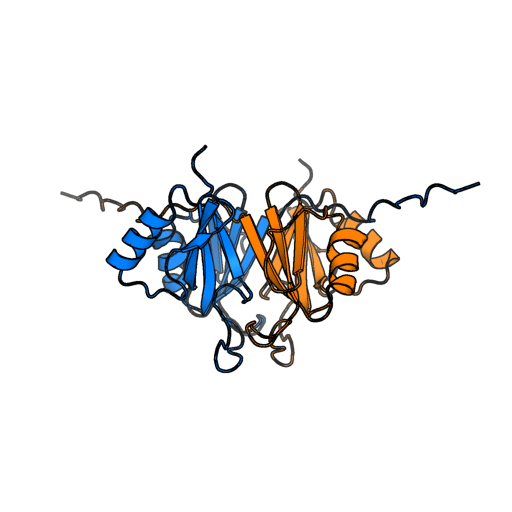.377 -15.359 1.177 1 98.75 40 MET B N 1
ATOM 1424 C CA . MET B 1 40 ? -3.99 -14.508 2.193 1 98.75 40 MET B CA 1
ATOM 1425 C C . MET B 1 40 ? -5.27 -15.141 2.729 1 98.75 40 MET B C 1
ATOM 1427 O O . MET B 1 40 ? -5.871 -15.992 2.07 1 98.75 40 MET B O 1
ATOM 1431 N N . ASP B 1 41 ? -5.66 -14.648 3.895 1 98.62 41 ASP B N 1
ATOM 1432 C CA . ASP B 1 41 ? -6.895 -15.117 4.508 1 98.62 41 ASP B CA 1
ATOM 1433 C C . ASP B 1 41 ? -8.039 -14.141 4.266 1 98.62 41 ASP B C 1
ATOM 1435 O O . ASP B 1 41 ? -7.895 -12.938 4.508 1 98.62 41 ASP B O 1
ATOM 1439 N N . GLU B 1 42 ? -9.094 -14.633 3.795 1 98 42 GLU B N 1
ATOM 1440 C CA . GLU B 1 42 ? -10.273 -13.781 3.709 1 98 42 GLU B CA 1
ATOM 1441 C C . GLU B 1 42 ? -10.836 -13.477 5.094 1 98 42 GLU B C 1
ATOM 1443 O O . GLU B 1 42 ? -10.969 -14.375 5.93 1 98 42 GLU B O 1
ATOM 1448 N N . VAL B 1 43 ? -11.172 -12.266 5.367 1 97.94 43 VAL B N 1
ATOM 1449 C CA . VAL B 1 43 ? -11.703 -11.859 6.668 1 97.94 43 VAL B CA 1
ATOM 1450 C C . VAL B 1 43 ? -13.023 -11.109 6.477 1 97.94 43 VAL B C 1
ATOM 1452 O O . VAL B 1 43 ? -13.352 -10.695 5.363 1 97.94 43 VAL B O 1
ATOM 1455 N N . THR B 1 44 ? -13.758 -10.977 7.566 1 95.69 44 THR B N 1
ATOM 1456 C CA . THR B 1 44 ? -15.039 -10.281 7.523 1 95.69 44 THR B CA 1
ATOM 1457 C C . THR B 1 44 ? -14.844 -8.789 7.297 1 95.69 44 THR B C 1
ATOM 1459 O O . THR B 1 44 ? -13.961 -8.172 7.902 1 95.69 44 THR B O 1
ATOM 1462 N N . ARG B 1 45 ? -15.531 -8.32 6.383 1 93.31 45 ARG B N 1
ATOM 1463 C CA . ARG B 1 45 ? -15.523 -6.879 6.152 1 93.31 45 ARG B CA 1
ATOM 1464 C C . ARG B 1 45 ? -16.766 -6.227 6.734 1 93.31 45 ARG B C 1
ATOM 1466 O O . ARG B 1 45 ? -17.797 -6.879 6.895 1 93.31 45 ARG B O 1
ATOM 1473 N N . PRO B 1 46 ? -16.672 -4.918 7.039 1 91.12 46 PRO B N 1
ATOM 1474 C CA . PRO B 1 46 ? -17.859 -4.238 7.543 1 91.12 46 PRO B CA 1
ATOM 1475 C C . PRO B 1 46 ? -19.031 -4.281 6.555 1 91.12 46 PRO B C 1
ATOM 1477 O O . PRO B 1 46 ? -18.828 -4.531 5.363 1 91.12 46 PRO B O 1
ATOM 1480 N N . GLY B 1 47 ? -20.219 -4.043 7.066 1 89.94 47 GLY B N 1
ATOM 1481 C CA . GLY B 1 47 ? -21.422 -4.082 6.258 1 89.94 47 GLY B CA 1
ATOM 1482 C C . GLY B 1 47 ? -21.594 -2.859 5.375 1 89.94 47 GLY B C 1
ATOM 1483 O O . GLY B 1 47 ? -22.578 -2.133 5.496 1 89.94 47 GLY B O 1
ATOM 1484 N N . PHE B 1 48 ? -20.781 -2.693 4.395 1 91.5 48 PHE B N 1
ATOM 1485 C CA . PHE B 1 48 ? -20.906 -1.594 3.445 1 91.5 48 PHE B CA 1
ATOM 1486 C C . PHE B 1 48 ? -21.984 -1.895 2.404 1 91.5 48 PHE B C 1
ATOM 1488 O O . PHE B 1 48 ? -22.344 -3.055 2.191 1 91.5 48 PHE B O 1
ATOM 1495 N N . SER B 1 49 ? -22.453 -0.848 1.712 1 91.44 49 SER B N 1
ATOM 1496 C CA . SER B 1 49 ? -23.531 -0.998 0.743 1 91.44 49 SER B CA 1
ATOM 1497 C C . SER B 1 49 ? -22.984 -1.354 -0.638 1 91.44 49 SER B C 1
ATOM 1499 O O . SER B 1 49 ? -23.75 -1.496 -1.593 1 91.44 49 SER B O 1
ATOM 1501 N N . PHE B 1 50 ? -21.703 -1.447 -0.759 1 94.31 50 PHE B N 1
ATOM 1502 C CA . PHE B 1 50 ? -21.078 -1.784 -2.031 1 94.31 50 PHE B CA 1
ATOM 1503 C C . PHE B 1 50 ? -20.297 -3.088 -1.923 1 94.31 50 PHE B C 1
ATOM 1505 O O . PHE B 1 50 ? -19.781 -3.422 -0.852 1 94.31 50 PHE B O 1
ATOM 1512 N N . PRO B 1 51 ? -20.172 -3.799 -2.953 1 97.5 51 PRO B N 1
ATOM 1513 C CA . PRO B 1 51 ? -19.484 -5.082 -2.906 1 97.5 51 PRO B CA 1
ATOM 1514 C C . PRO B 1 51 ? -17.969 -4.926 -2.721 1 97.5 51 PRO B C 1
ATOM 1516 O O . PRO B 1 51 ? -17.375 -3.965 -3.219 1 97.5 51 PRO B O 1
ATOM 1519 N N . GLY B 1 52 ? -17.375 -5.875 -2.023 1 98.19 52 GLY B N 1
ATOM 1520 C CA . GLY B 1 52 ? -15.945 -5.898 -1.765 1 98.19 52 GLY B CA 1
ATOM 1521 C C . GLY B 1 52 ? -15.492 -7.137 -1.013 1 98.19 52 GLY B C 1
ATOM 1522 O O . GLY B 1 52 ? -16.297 -8.023 -0.73 1 98.19 52 GLY B O 1
ATOM 1523 N N . SER B 1 53 ? -14.211 -7.223 -0.762 1 98.5 53 SER B N 1
ATOM 1524 C CA . SER B 1 53 ? -13.586 -8.297 0.001 1 98.5 53 SER B CA 1
ATOM 1525 C C . SER B 1 53 ? -12.352 -7.801 0.752 1 98.5 53 SER B C 1
ATOM 1527 O O . SER B 1 53 ? -11.625 -6.938 0.259 1 98.5 53 SER B O 1
ATOM 1529 N N . TRP B 1 54 ? -12.18 -8.352 1.904 1 98.56 54 TRP B N 1
ATOM 1530 C CA . TRP B 1 54 ? -11.008 -8.039 2.707 1 98.56 54 TRP B CA 1
ATOM 1531 C C . TRP B 1 54 ? -10.133 -9.273 2.906 1 98.56 54 TRP B C 1
ATOM 1533 O O . TRP B 1 54 ? -10.648 -10.359 3.17 1 98.56 54 TRP B O 1
ATOM 1543 N N . PHE B 1 55 ? -8.828 -9.086 2.713 1 98.81 55 PHE B N 1
ATOM 1544 C CA . PHE B 1 55 ? -7.871 -10.18 2.828 1 98.81 55 PHE B CA 1
ATOM 1545 C C . PHE B 1 55 ? -6.762 -9.836 3.811 1 98.81 55 PHE B C 1
ATOM 1547 O O . PHE B 1 55 ? -6.242 -8.711 3.797 1 98.81 55 PHE B O 1
ATOM 1554 N N . GLN B 1 56 ? -6.336 -10.773 4.617 1 98.75 56 GLN B N 1
ATOM 1555 C CA . GLN B 1 56 ? -5.352 -10.555 5.672 1 98.75 56 GLN B CA 1
ATOM 1556 C C . GLN B 1 56 ? -4.047 -11.281 5.367 1 98.75 56 GLN B C 1
ATOM 1558 O O . GLN B 1 56 ? -4.062 -12.453 4.969 1 98.75 56 GLN B O 1
ATOM 1563 N N . ALA B 1 57 ? -2.971 -10.641 5.531 1 98.5 57 ALA B N 1
ATOM 1564 C CA . ALA B 1 57 ? -1.627 -11.203 5.637 1 98.5 57 ALA B CA 1
ATOM 1565 C C . ALA B 1 57 ? -0.881 -10.625 6.836 1 98.5 57 ALA B C 1
ATOM 1567 O O . ALA B 1 57 ? -0.502 -9.453 6.832 1 98.5 57 ALA B O 1
ATOM 1568 N N . GLY B 1 58 ? -0.619 -11.469 7.855 1 97.88 58 GLY B N 1
ATOM 1569 C CA . GLY B 1 58 ? -0.053 -10.906 9.07 1 97.88 58 GLY B CA 1
ATOM 1570 C C . GLY B 1 58 ? -0.838 -9.727 9.609 1 97.88 58 GLY B C 1
ATOM 1571 O O . GLY B 1 58 ? -2.057 -9.805 9.773 1 97.88 58 GLY B O 1
ATOM 1572 N N . PRO B 1 59 ? -0.168 -8.602 9.891 1 97.19 59 PRO B N 1
ATOM 1573 C CA . PRO B 1 59 ? -0.857 -7.445 10.461 1 97.19 59 PRO B CA 1
ATOM 1574 C C . PRO B 1 59 ? -1.472 -6.543 9.391 1 97.19 59 PRO B C 1
ATOM 1576 O O . PRO B 1 59 ? -2.076 -5.516 9.719 1 97.19 59 PRO B O 1
ATOM 1579 N N . SER B 1 60 ? -1.296 -6.852 8.188 1 98.44 60 SER B N 1
ATOM 1580 C CA . SER B 1 60 ? -1.749 -5.961 7.125 1 98.44 60 SER B CA 1
ATOM 1581 C C . SER B 1 60 ? -2.904 -6.578 6.344 1 98.44 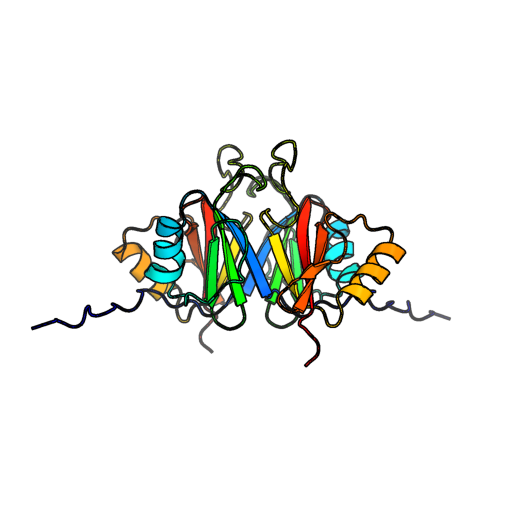60 SER B C 1
ATOM 1583 O O . SER B 1 60 ? -3.15 -7.785 6.434 1 98.44 60 SER B O 1
ATOM 1585 N N . GLN B 1 61 ? -3.613 -5.734 5.582 1 98.62 61 GLN B N 1
ATOM 1586 C CA . GLN B 1 61 ? -4.738 -6.223 4.793 1 98.62 61 GLN B CA 1
ATOM 1587 C C . GLN B 1 61 ? -4.742 -5.602 3.398 1 98.62 61 GLN B C 1
ATOM 1589 O O . GLN B 1 61 ? -4.207 -4.512 3.197 1 98.62 61 GLN B O 1
ATOM 1594 N N . ILE B 1 62 ? -5.289 -6.305 2.496 1 98.81 62 ILE B N 1
ATOM 1595 C CA . ILE B 1 62 ? -5.758 -5.793 1.213 1 98.81 62 ILE B CA 1
ATOM 1596 C C . ILE B 1 62 ? -7.277 -5.656 1.238 1 98.81 62 ILE B C 1
ATOM 1598 O O . ILE B 1 62 ? -7.988 -6.617 1.545 1 98.81 62 ILE B O 1
ATOM 1602 N N . HIS B 1 63 ? -7.742 -4.469 0.956 1 98.56 63 HIS B N 1
ATOM 1603 C CA . HIS B 1 63 ? -9.164 -4.203 0.797 1 98.56 63 HIS B CA 1
ATOM 1604 C C . HIS B 1 63 ? -9.539 -4.043 -0.673 1 98.56 63 HIS B C 1
ATOM 1606 O O . HIS B 1 63 ? -8.984 -3.188 -1.367 1 98.56 63 HIS B O 1
ATOM 1612 N N . LEU B 1 64 ? -10.484 -4.855 -1.061 1 98.56 64 LEU B N 1
ATOM 1613 C CA . LEU B 1 64 ? -10.984 -4.738 -2.428 1 98.56 64 LEU B CA 1
ATOM 1614 C C . LEU B 1 64 ? -12.367 -4.105 -2.447 1 98.56 64 LEU B C 1
ATOM 1616 O O . LEU B 1 64 ? -13.227 -4.449 -1.629 1 98.56 64 LEU B O 1
ATOM 1620 N N . ILE B 1 65 ? -12.531 -3.203 -3.379 1 97.06 65 ILE B N 1
ATOM 1621 C CA . ILE B 1 65 ? -13.836 -2.639 -3.703 1 97.06 65 ILE B CA 1
ATOM 1622 C C . ILE B 1 65 ? -14.148 -2.883 -5.18 1 97.06 65 ILE B C 1
ATOM 1624 O O . ILE B 1 65 ? -13.344 -2.566 -6.055 1 97.06 65 ILE B O 1
ATOM 1628 N N . LEU B 1 66 ? -15.289 -3.488 -5.367 1 98 66 LEU B N 1
ATOM 1629 C CA . LEU B 1 66 ? -15.719 -3.625 -6.754 1 98 66 LEU B CA 1
ATOM 1630 C C . LEU B 1 66 ? -16.031 -2.262 -7.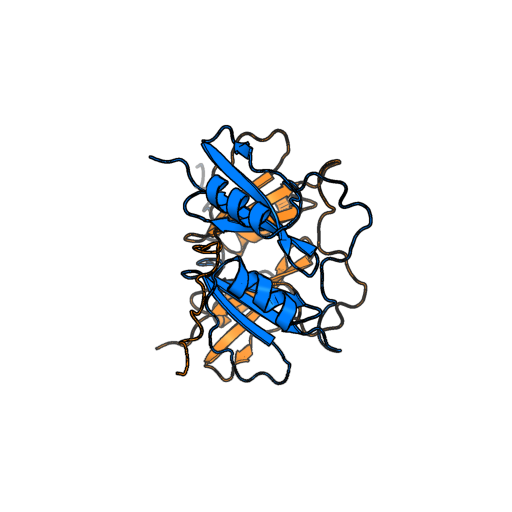363 1 98 66 LEU B C 1
ATOM 1632 O O . LEU B 1 66 ? -16.734 -1.451 -6.762 1 98 66 LEU B O 1
ATOM 1636 N N . GLU B 1 67 ? -15.484 -2.076 -8.531 1 95.69 67 GLU B N 1
ATOM 1637 C CA . GLU B 1 67 ? -15.727 -0.815 -9.227 1 95.69 67 GLU B CA 1
ATOM 1638 C C . GLU B 1 67 ? -17.219 -0.534 -9.359 1 95.69 67 GLU B C 1
ATOM 1640 O O . GLU B 1 67 ? -18 -1.422 -9.719 1 95.69 67 GLU B O 1
ATOM 1645 N N . HIS B 1 68 ? -17.641 0.658 -9.023 1 94.88 68 HIS B N 1
ATOM 1646 C CA . HIS B 1 68 ? -19.016 1.116 -9.156 1 94.88 68 HIS B CA 1
ATOM 1647 C C . HIS B 1 68 ? -19.078 2.621 -9.391 1 94.88 68 HIS B C 1
ATOM 1649 O O . HIS B 1 68 ? -18.031 3.283 -9.477 1 94.88 68 HIS B O 1
ATOM 1655 N N . ASP B 1 69 ? -20.234 3.215 -9.461 1 92.06 69 ASP B N 1
ATOM 1656 C CA . ASP B 1 69 ? -20.438 4.578 -9.938 1 92.06 69 ASP B CA 1
ATOM 1657 C C . ASP B 1 69 ? -19.828 5.594 -8.977 1 92.06 69 ASP B C 1
ATOM 1659 O O . ASP B 1 69 ? -19.469 6.707 -9.383 1 92.06 69 ASP B O 1
ATOM 1663 N N . GLN B 1 70 ? -19.641 5.211 -7.707 1 92.06 70 GLN B N 1
ATOM 1664 C CA . GLN B 1 70 ? -19.125 6.148 -6.719 1 92.06 70 GLN B CA 1
ATOM 1665 C C . GLN B 1 70 ? -17.656 5.84 -6.379 1 92.06 70 GLN B C 1
ATOM 1667 O O . GLN B 1 70 ? -17.109 6.398 -5.43 1 92.06 70 GLN B O 1
ATOM 1672 N N . SER B 1 71 ? -17.094 4.918 -7.117 1 92.81 71 SER B N 1
ATOM 1673 C CA . SER B 1 71 ? -15.688 4.578 -6.879 1 92.81 71 SER B CA 1
ATOM 1674 C C . SER B 1 71 ? -14.781 5.188 -7.941 1 92.81 71 SER B C 1
ATOM 1676 O O . SER B 1 71 ? -15.258 5.625 -8.992 1 92.81 71 SER B O 1
ATOM 1678 N N . SER B 1 72 ? -13.523 5.27 -7.645 1 89.69 72 SER B N 1
ATOM 1679 C CA . SER B 1 72 ? -12.57 5.5 -8.727 1 89.69 72 SER B CA 1
ATOM 1680 C C . SER B 1 72 ? -12.516 4.312 -9.68 1 89.69 72 SER B C 1
ATOM 1682 O O . SER B 1 72 ? -13.016 3.23 -9.359 1 89.69 72 SER B O 1
ATOM 1684 N N . PRO B 1 73 ? -11.922 4.539 -10.867 1 89.25 73 PRO B N 1
ATOM 1685 C CA . PRO B 1 73 ? -11.828 3.414 -11.797 1 89.25 73 PRO B CA 1
ATOM 1686 C C . PRO B 1 73 ? -10.898 2.311 -11.305 1 89.25 73 PRO B C 1
ATOM 1688 O O . PRO B 1 73 ? -9.938 2.588 -10.578 1 89.25 73 PRO B O 1
ATOM 1691 N N . ALA B 1 74 ? -11.266 1.089 -11.742 1 91.19 74 ALA B N 1
ATOM 1692 C CA . ALA B 1 74 ? -10.414 -0.06 -11.43 1 91.19 74 ALA B CA 1
ATOM 1693 C C . ALA B 1 74 ? -9.086 0.016 -12.18 1 91.19 74 ALA B C 1
ATOM 1695 O O . ALA B 1 74 ? -9.039 0.486 -13.32 1 91.19 74 ALA B O 1
ATOM 1696 N N . GLY B 1 75 ? -8.156 -0.582 -11.562 1 79.75 75 GLY B N 1
ATOM 1697 C CA . GLY B 1 75 ? -6.848 -0.739 -12.18 1 79.75 75 GLY B CA 1
ATOM 1698 C C . GLY B 1 75 ? -6.039 0.544 -12.203 1 79.75 75 GLY B C 1
ATOM 1699 O O . GLY B 1 75 ? -6.422 1.534 -11.57 1 79.75 75 GLY B O 1
ATOM 1700 N N . LEU B 1 76 ? -4.812 0.515 -12.5 1 65.62 76 LEU B N 1
ATOM 1701 C CA . LEU B 1 76 ? -3.945 1.677 -12.672 1 65.62 76 LEU B CA 1
ATOM 1702 C C . LEU B 1 76 ? -4.129 2.289 -14.055 1 65.62 76 LEU B C 1
ATOM 1704 O O . LEU B 1 76 ? -4.418 1.579 -15.023 1 65.62 76 LEU B O 1
ATOM 1708 N N . PRO B 1 77 ? -4.672 3.643 -14.047 1 50.66 77 PRO B N 1
ATOM 1709 C CA . PRO B 1 77 ? -4.664 4.141 -15.43 1 50.66 77 PRO B CA 1
ATOM 1710 C C . PRO B 1 77 ? -3.455 3.65 -16.219 1 50.66 77 PRO B C 1
ATOM 1712 O O . PRO B 1 77 ? -2.354 3.545 -15.68 1 50.66 77 PRO B O 1
ATOM 1715 N N . GLN B 1 78 ? -3.811 2.795 -17.016 1 44.75 78 GLN B N 1
ATOM 1716 C CA . GLN B 1 78 ? -2.766 2.27 -17.891 1 44.75 78 GLN B CA 1
ATOM 1717 C C . GLN B 1 78 ? -1.807 3.373 -18.328 1 44.75 78 GLN B C 1
ATOM 1719 O O . GLN B 1 78 ? -2.186 4.27 -19.094 1 44.75 78 GLN B O 1
ATOM 1724 N N . PRO B 1 79 ? -1.395 4.273 -17.656 1 41.34 79 PRO B N 1
ATOM 1725 C CA . PRO B 1 79 ? -0.605 4.941 -18.703 1 41.34 79 PRO B CA 1
ATOM 1726 C C . PRO B 1 79 ? -0.187 3.996 -19.828 1 41.34 79 PRO B C 1
ATOM 1728 O O . PRO B 1 79 ? -0.048 2.791 -19.609 1 41.34 79 PRO B O 1
ATOM 1731 N N . SER B 1 80 ? -0.329 4.32 -21.141 1 40.5 80 SER B N 1
ATOM 1732 C CA . SER B 1 80 ? 0.311 3.496 -22.156 1 40.5 80 SER B CA 1
ATOM 1733 C C . SER B 1 80 ? 1.332 2.547 -21.531 1 40.5 80 SER B C 1
ATOM 1735 O O . SER B 1 80 ? 1.575 2.588 -20.328 1 40.5 80 SER B O 1
ATOM 1737 N N . GLU B 1 81 ? 2.709 2.479 -22.188 1 42.88 81 GLU B N 1
ATOM 1738 C CA . GLU B 1 81 ? 3.992 1.784 -22.172 1 42.88 81 GLU B CA 1
ATOM 1739 C C . GLU B 1 81 ? 4.605 1.782 -20.781 1 42.88 81 GLU B C 1
ATOM 1741 O O . GLU B 1 81 ? 5.039 2.824 -20.281 1 42.88 81 GLU B O 1
ATOM 1746 N N . GLN B 1 82 ? 3.865 1.261 -19.75 1 50.28 82 GLN B N 1
ATOM 1747 C CA . GLN B 1 82 ? 4.695 0.869 -18.609 1 50.28 82 GLN B CA 1
ATOM 1748 C C . GLN B 1 82 ? 6.172 0.866 -18.984 1 50.28 82 GLN B C 1
ATOM 1750 O O . GLN B 1 82 ? 6.734 -0.181 -19.312 1 50.28 82 GLN B O 1
ATOM 1755 N N . ALA B 1 83 ? 6.438 1.962 -19.562 1 53.12 83 ALA B N 1
ATOM 1756 C CA . ALA B 1 83 ? 7.844 2.225 -19.859 1 53.12 83 ALA B CA 1
ATOM 1757 C C . ALA B 1 83 ? 8.641 2.461 -18.594 1 53.12 83 ALA B C 1
ATOM 1759 O O . ALA B 1 83 ? 8.266 3.291 -17.75 1 53.12 83 ALA B O 1
ATOM 1760 N N . GLY B 1 84 ? 8.844 1.462 -18 1 62.97 84 GLY B N 1
ATOM 1761 C CA . GLY B 1 84 ? 9.852 1.427 -16.953 1 62.97 84 GLY B CA 1
ATOM 1762 C C . GLY B 1 84 ? 10.133 0.026 -16.438 1 62.97 84 GLY B C 1
ATOM 1763 O O . GLY B 1 84 ? 9.367 -0.903 -16.703 1 62.97 84 GLY B O 1
ATOM 1764 N N . ALA B 1 85 ? 11.039 0.119 -15.852 1 81.12 85 ALA B N 1
ATOM 1765 C CA . ALA B 1 85 ? 11.414 -1.144 -15.219 1 81.12 85 ALA B CA 1
ATOM 1766 C C . ALA B 1 85 ? 10.453 -1.493 -14.078 1 81.12 85 ALA B C 1
ATOM 1768 O O . ALA B 1 85 ? 10.031 -0.615 -13.328 1 81.12 85 ALA B O 1
ATOM 1769 N N . ALA B 1 86 ? 9.945 -2.686 -14.008 1 84.75 86 ALA B N 1
ATOM 1770 C CA . ALA B 1 86 ? 9.031 -3.172 -12.984 1 84.75 86 ALA B CA 1
ATOM 1771 C C . ALA B 1 86 ? 9.453 -2.693 -11.594 1 84.75 86 ALA B C 1
ATOM 1773 O O . ALA B 1 86 ? 8.609 -2.393 -10.75 1 84.75 86 ALA B O 1
ATOM 1774 N N . THR B 1 87 ? 10.688 -2.492 -11.43 1 88.94 87 THR B N 1
ATOM 1775 C CA . THR B 1 87 ? 11.25 -2.141 -10.133 1 88.94 87 THR B CA 1
ATOM 1776 C C . THR B 1 87 ? 11.102 -0.645 -9.867 1 88.94 87 THR B C 1
ATOM 1778 O O . THR B 1 87 ? 11.406 -0.172 -8.766 1 88.94 87 THR B O 1
ATOM 1781 N N . ARG B 1 88 ? 10.641 0.05 -10.898 1 91.94 88 ARG B N 1
ATOM 1782 C CA . ARG B 1 88 ? 10.547 1.501 -10.773 1 91.94 88 ARG B CA 1
ATOM 1783 C C . ARG B 1 88 ? 9.133 1.979 -11.086 1 91.94 88 ARG B C 1
ATOM 1785 O O . ARG B 1 88 ? 8.945 3.004 -11.742 1 91.94 88 ARG B O 1
ATOM 1792 N N . THR B 1 89 ? 8.25 1.25 -10.625 1 91.31 89 THR B N 1
ATOM 1793 C CA . THR B 1 89 ? 6.828 1.581 -10.734 1 91.31 89 THR B CA 1
ATOM 1794 C C . THR B 1 89 ? 6.188 1.659 -9.352 1 91.31 89 THR B C 1
ATOM 1796 O O . THR B 1 89 ? 6.762 1.196 -8.367 1 91.31 89 THR B O 1
ATOM 1799 N N . HIS B 1 90 ? 4.961 2.303 -9.328 1 93.44 90 HIS B N 1
ATOM 1800 C CA . HIS B 1 90 ? 4.148 2.148 -8.133 1 93.44 90 HIS B CA 1
ATOM 1801 C C . HIS B 1 90 ? 3.883 0.676 -7.832 1 93.44 90 HIS B C 1
ATOM 1803 O O . HIS B 1 90 ? 3.512 -0.088 -8.727 1 93.44 90 HIS B O 1
ATOM 1809 N N . HIS B 1 91 ? 4.195 0.321 -6.59 1 94.75 91 HIS B N 1
ATOM 1810 C CA . HIS B 1 91 ? 3.906 -1.061 -6.223 1 94.75 91 HIS B CA 1
ATOM 1811 C C . HIS B 1 91 ? 3.803 -1.219 -4.707 1 94.75 91 HIS B C 1
ATOM 1813 O O . HIS B 1 91 ? 4.074 -0.276 -3.961 1 94.75 91 HIS B O 1
ATOM 1819 N N . PHE B 1 92 ? 3.264 -2.336 -4.293 1 97.44 92 PHE B N 1
ATOM 1820 C CA . PHE B 1 92 ? 3.361 -2.777 -2.906 1 97.44 92 PHE B CA 1
ATOM 1821 C C . PHE B 1 92 ? 4.027 -4.145 -2.818 1 97.44 92 PHE B C 1
ATOM 1823 O O . PHE B 1 92 ? 3.971 -4.93 -3.768 1 97.44 92 PHE B O 1
ATOM 1830 N N . ALA B 1 93 ? 4.672 -4.34 -1.702 1 98.56 93 ALA B N 1
ATOM 1831 C CA . ALA B 1 93 ? 5.555 -5.496 -1.582 1 98.56 93 ALA B CA 1
ATOM 1832 C C . ALA B 1 93 ? 5.156 -6.371 -0.397 1 98.56 93 ALA B C 1
ATOM 1834 O O . ALA B 1 93 ? 4.863 -5.863 0.687 1 98.56 93 ALA B O 1
ATOM 1835 N N . PHE B 1 94 ? 5.172 -7.613 -0.673 1 98.88 94 PHE B N 1
ATOM 1836 C CA . PHE B 1 94 ? 5.004 -8.617 0.37 1 98.88 94 PHE B CA 1
ATOM 1837 C C . PHE B 1 94 ? 6.32 -9.328 0.655 1 98.88 94 PHE B C 1
ATOM 1839 O O . PHE B 1 94 ? 7.074 -9.641 -0.268 1 98.88 94 PHE B O 1
ATOM 1846 N N . GLU B 1 95 ? 6.496 -9.547 1.852 1 98.44 95 GLU B N 1
ATOM 1847 C CA . GLU B 1 95 ? 7.586 -10.445 2.225 1 98.44 95 GLU B CA 1
ATOM 1848 C C . GLU B 1 95 ? 7.16 -11.906 2.113 1 98.44 95 GLU B C 1
ATOM 1850 O O . GLU B 1 95 ? 6.035 -12.258 2.467 1 98.44 95 GLU B O 1
ATOM 1855 N N . VAL B 1 96 ? 8.023 -12.742 1.604 1 98.5 96 VAL B N 1
ATOM 1856 C CA . VAL B 1 96 ? 7.867 -14.195 1.595 1 98.5 96 VAL B CA 1
ATOM 1857 C C . VAL B 1 96 ? 9.102 -14.852 2.209 1 98.5 96 VAL B C 1
ATOM 1859 O O . VAL B 1 96 ? 10.133 -14.203 2.393 1 98.5 96 VAL B O 1
ATOM 1862 N N . ASP B 1 97 ? 8.984 -16.125 2.545 1 97.62 97 ASP B N 1
ATOM 1863 C CA . ASP B 1 97 ? 10.102 -16.844 3.152 1 97.62 97 ASP B CA 1
ATOM 1864 C C . ASP B 1 97 ? 11.258 -16.984 2.166 1 97.62 97 ASP B C 1
ATOM 1866 O O . ASP B 1 97 ? 12.422 -16.844 2.539 1 97.62 97 ASP B O 1
ATOM 1870 N N . ASP B 1 98 ? 10.938 -17.328 0.952 1 97.56 98 ASP B N 1
ATOM 1871 C CA . ASP B 1 98 ? 11.898 -17.594 -0.115 1 97.56 98 ASP B CA 1
ATOM 1872 C C . ASP B 1 98 ? 11.367 -17.125 -1.466 1 97.56 98 ASP B C 1
ATOM 1874 O O . ASP B 1 98 ? 10.492 -17.781 -2.051 1 97.56 98 ASP B O 1
ATOM 1878 N N . ALA B 1 99 ? 11.961 -16.125 -1.972 1 98.25 99 ALA B N 1
ATOM 1879 C CA . ALA B 1 99 ? 11.453 -15.5 -3.193 1 98.25 99 ALA B CA 1
ATOM 1880 C C . ALA B 1 99 ? 11.711 -16.391 -4.406 1 98.25 99 ALA B C 1
ATOM 1882 O O . ALA B 1 99 ? 10.938 -16.375 -5.367 1 98.25 99 ALA B O 1
ATOM 1883 N N . TYR B 1 100 ? 12.773 -17.125 -4.418 1 98.06 100 TYR B N 1
ATOM 1884 C CA . TYR B 1 100 ? 13.008 -18.062 -5.512 1 98.06 100 TYR B CA 1
ATOM 1885 C C . TYR B 1 100 ? 11.953 -19.172 -5.531 1 98.06 100 TYR B C 1
ATOM 1887 O O . TYR B 1 100 ? 11.453 -19.531 -6.594 1 98.06 100 TYR B O 1
ATOM 1895 N N . ALA B 1 101 ? 11.656 -19.641 -4.371 1 98.25 101 ALA B N 1
ATOM 1896 C CA . ALA B 1 101 ? 10.602 -20.641 -4.281 1 98.25 101 ALA B CA 1
ATOM 1897 C C . ALA B 1 101 ? 9.266 -20.078 -4.738 1 98.25 101 ALA B C 1
ATOM 1899 O O . ALA B 1 101 ? 8.492 -20.766 -5.422 1 98.25 101 ALA B O 1
ATOM 1900 N N . ALA B 1 102 ? 9 -18.875 -4.32 1 98.62 102 ALA B N 1
ATOM 1901 C CA . ALA B 1 102 ? 7.781 -18.203 -4.777 1 98.62 102 ALA B CA 1
ATOM 1902 C C . ALA B 1 102 ? 7.758 -18.094 -6.297 1 98.62 102 ALA B C 1
ATOM 1904 O O . ALA B 1 102 ? 6.727 -18.344 -6.93 1 98.62 102 ALA B O 1
ATOM 1905 N N . ALA B 1 103 ? 8.859 -17.734 -6.859 1 98.56 103 ALA B N 1
ATOM 1906 C CA . ALA B 1 103 ? 8.961 -17.609 -8.312 1 98.56 103 ALA B CA 1
ATOM 1907 C C . ALA B 1 103 ? 8.703 -18.938 -9 1 98.56 103 ALA B C 1
ATOM 1909 O O . ALA B 1 103 ? 8.039 -19 -10.031 1 98.56 103 ALA B O 1
ATOM 1910 N N . ASP B 1 104 ? 9.227 -19.969 -8.445 1 98.56 104 ASP B N 1
ATOM 1911 C CA . ASP B 1 104 ? 8.984 -21.297 -8.992 1 98.56 104 ASP B CA 1
ATOM 1912 C C . ASP B 1 104 ? 7.496 -21.641 -8.969 1 98.56 104 ASP B C 1
ATOM 1914 O O . ASP B 1 104 ? 6.961 -22.188 -9.93 1 98.56 104 ASP B O 1
ATOM 1918 N N . ALA B 1 105 ? 6.93 -21.312 -7.906 1 98.56 105 ALA B N 1
ATOM 1919 C CA . ALA B 1 105 ? 5.492 -21.531 -7.781 1 98.56 105 ALA B CA 1
ATOM 1920 C C . ALA B 1 105 ? 4.719 -20.734 -8.828 1 98.56 105 ALA B C 1
ATOM 1922 O O . ALA B 1 105 ? 3.764 -21.25 -9.422 1 98.56 105 ALA B O 1
ATOM 1923 N N . LEU B 1 106 ? 5.098 -19.531 -9.023 1 98.56 106 LEU B N 1
ATOM 1924 C CA . LEU B 1 106 ? 4.469 -18.672 -10.023 1 98.56 106 LEU B CA 1
ATOM 1925 C C . LEU B 1 106 ? 4.59 -19.297 -11.414 1 98.56 106 LEU B C 1
ATOM 1927 O O . LEU B 1 106 ? 3.613 -19.344 -12.164 1 98.56 106 LEU B O 1
ATOM 1931 N N . ARG B 1 107 ? 5.754 -19.734 -11.727 1 98 107 ARG B N 1
ATOM 1932 C CA . ARG B 1 107 ? 5.984 -20.375 -13.016 1 98 107 ARG B CA 1
ATOM 1933 C C . ARG B 1 107 ? 5.078 -21.578 -13.188 1 98 107 ARG B C 1
ATOM 1935 O O . ARG B 1 107 ? 4.48 -21.766 -14.25 1 98 107 ARG B O 1
ATOM 1942 N N . ALA B 1 108 ? 4.984 -22.312 -12.188 1 98 108 ALA B N 1
ATOM 1943 C CA . ALA B 1 108 ? 4.164 -23.531 -12.219 1 98 108 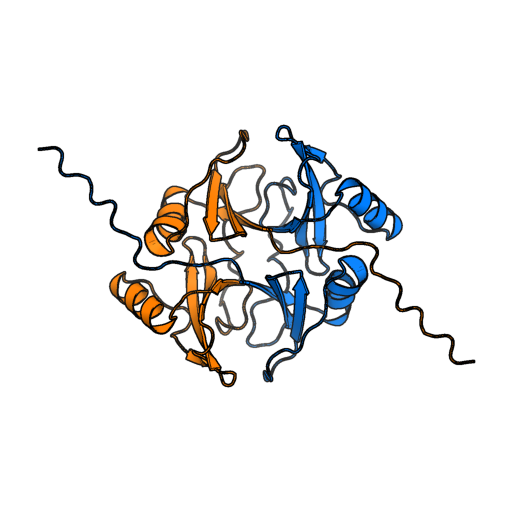ALA B CA 1
ATOM 1944 C C . ALA B 1 108 ? 2.695 -23.188 -12.453 1 98 108 ALA B C 1
ATOM 1946 O O . ALA B 1 108 ? 1.948 -24 -13.016 1 98 108 ALA B O 1
ATOM 1947 N N . GLN B 1 109 ? 2.309 -22.016 -12.008 1 97.56 109 GLN B N 1
ATOM 1948 C CA . GLN B 1 109 ? 0.921 -21.578 -12.133 1 97.56 109 GLN B CA 1
ATOM 1949 C C . GLN B 1 109 ? 0.703 -20.828 -13.445 1 97.56 109 GLN B C 1
ATOM 1951 O O . GLN B 1 109 ? -0.395 -20.328 -13.711 1 97.56 109 GLN B O 1
ATOM 1956 N N . GLY B 1 110 ? 1.78 -20.625 -14.172 1 97.69 110 GLY B N 1
ATOM 1957 C CA . GLY B 1 110 ? 1.678 -19.953 -15.461 1 97.69 110 GLY B CA 1
ATOM 1958 C C . GLY B 1 110 ? 1.586 -18.453 -15.336 1 97.69 110 GLY B C 1
ATOM 1959 O O . GLY B 1 110 ? 1.087 -17.781 -16.25 1 97.69 110 GLY B O 1
ATOM 1960 N N . ILE B 1 111 ? 1.981 -17.922 -14.234 1 97.44 111 ILE B N 1
ATOM 1961 C CA . ILE B 1 111 ? 1.943 -16.484 -14.023 1 97.44 111 ILE B CA 1
ATOM 1962 C C . ILE B 1 111 ? 3.133 -15.82 -14.719 1 97.44 111 ILE B C 1
ATOM 1964 O O . ILE B 1 111 ? 4.277 -16.25 -14.539 1 97.44 111 ILE B O 1
ATOM 1968 N N . GLU B 1 112 ? 2.879 -14.812 -15.484 1 96.12 112 GLU B N 1
ATOM 1969 C CA . GLU B 1 112 ? 3.938 -14.055 -16.141 1 96.12 112 GLU B CA 1
ATOM 1970 C C . GLU B 1 112 ? 4.613 -13.086 -15.18 1 96.12 112 GLU B C 1
ATOM 1972 O O . GLU B 1 112 ? 3.945 -12.445 -14.367 1 96.12 112 GLU B O 1
ATOM 1977 N N . PHE B 1 113 ? 5.926 -12.938 -15.383 1 96.62 113 PHE B N 1
ATOM 1978 C CA . PHE B 1 113 ? 6.707 -12.031 -14.555 1 96.62 113 PHE B CA 1
ATOM 1979 C C . PHE B 1 113 ? 6.805 -10.656 -15.195 1 96.62 113 PHE B C 1
ATOM 1981 O O . PHE B 1 113 ? 6.98 -10.539 -16.406 1 96.62 113 PHE B O 1
ATOM 1988 N N . MET B 1 114 ? 6.68 -9.703 -14.414 1 94.44 114 MET B N 1
ATOM 1989 C CA . MET B 1 114 ? 7.121 -8.375 -14.82 1 94.44 114 MET B CA 1
ATOM 1990 C C . MET B 1 114 ? 8.641 -8.258 -14.742 1 94.44 114 MET B C 1
ATOM 1992 O O . MET B 1 114 ? 9.258 -7.523 -15.516 1 94.44 114 MET B O 1
ATOM 1996 N N . CYS B 1 115 ? 9.148 -8.852 -13.695 1 94.69 115 CYS B N 1
ATOM 1997 C CA . CYS B 1 115 ? 10.586 -8.969 -13.461 1 94.69 115 CYS B CA 1
ATOM 1998 C C . CYS B 1 115 ? 10.93 -10.312 -12.82 1 94.69 115 CYS B C 1
ATOM 2000 O O . CYS B 1 115 ? 10.406 -10.656 -11.766 1 94.69 115 CYS B O 1
ATOM 2002 N N . GLU B 1 116 ? 11.758 -11.031 -13.461 1 96.12 116 GLU B N 1
ATOM 2003 C CA . GLU B 1 116 ? 12.219 -12.305 -12.93 1 96.12 116 GLU B CA 1
ATOM 2004 C C . GLU B 1 116 ? 12.961 -12.117 -11.602 1 96.12 116 GLU B C 1
ATOM 2006 O O . GLU B 1 116 ? 13.438 -11.016 -11.312 1 96.12 116 GLU B O 1
ATOM 2011 N N . PRO B 1 117 ? 12.969 -13.234 -10.812 1 97.06 117 PRO B N 1
ATOM 2012 C CA . PRO B 1 117 ? 13.656 -13.078 -9.531 1 97.06 117 PRO B CA 1
ATOM 2013 C C . PRO B 1 117 ? 15.102 -12.617 -9.695 1 97.06 117 PRO B C 1
ATOM 2015 O O . PRO B 1 117 ? 15.82 -13.109 -10.57 1 97.06 117 PRO B O 1
ATOM 2018 N N . LYS B 1 118 ? 15.375 -11.695 -8.891 1 94.69 118 LYS B N 1
ATOM 2019 C CA . LYS B 1 118 ? 16.703 -11.094 -8.938 1 94.69 118 LYS B CA 1
ATOM 2020 C C . LYS B 1 118 ? 17.297 -10.945 -7.535 1 94.69 118 LYS B C 1
ATOM 2022 O O . LYS B 1 118 ? 16.594 -10.539 -6.605 1 94.69 118 LYS B O 1
ATOM 2027 N N . LEU B 1 119 ? 18.547 -11.266 -7.441 1 93.75 119 LEU B N 1
ATOM 2028 C CA . LEU B 1 119 ? 19.297 -11 -6.223 1 93.75 119 LEU B CA 1
ATOM 2029 C C . LEU B 1 119 ? 19.844 -9.57 -6.223 1 93.75 119 LEU B C 1
ATOM 2031 O O . LEU B 1 119 ? 20.562 -9.18 -7.141 1 93.75 119 LEU B O 1
ATOM 2035 N N . ARG B 1 120 ? 19.516 -8.891 -5.211 1 89.88 120 ARG B N 1
ATOM 2036 C CA . ARG B 1 120 ? 20 -7.527 -5.078 1 89.88 120 ARG B CA 1
ATOM 2037 C C . ARG B 1 120 ? 21.359 -7.5 -4.387 1 89.88 120 ARG B C 1
ATOM 2039 O O . ARG B 1 120 ? 21.734 -8.445 -3.682 1 89.88 120 ARG B O 1
ATOM 2046 N N . PRO B 1 121 ? 22.062 -6.375 -4.605 1 84.75 121 PRO B N 1
ATOM 2047 C CA . PRO B 1 121 ? 23.375 -6.277 -3.969 1 84.75 121 PRO B CA 1
ATOM 2048 C C . PRO B 1 121 ? 23.297 -6.344 -2.445 1 84.75 121 PRO B C 1
ATOM 2050 O O . PRO B 1 121 ? 24.25 -6.797 -1.797 1 84.75 121 PRO B O 1
ATOM 2053 N N . ASP B 1 122 ? 22.219 -5.914 -1.914 1 86.56 122 ASP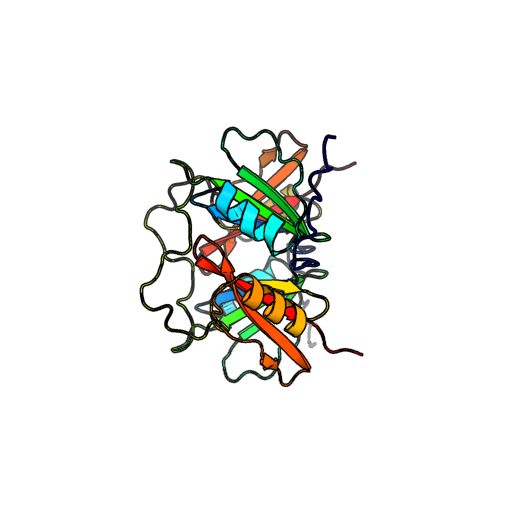 B N 1
ATOM 2054 C CA . ASP B 1 122 ? 22.078 -5.887 -0.461 1 86.56 122 ASP B CA 1
ATOM 2055 C C . ASP B 1 122 ? 21.625 -7.242 0.074 1 86.56 122 ASP B C 1
ATOM 2057 O O . ASP B 1 122 ? 21.344 -7.379 1.266 1 86.56 122 ASP B O 1
ATOM 2061 N N . GLY B 1 123 ? 21.422 -8.227 -0.758 1 91.25 123 GLY B N 1
ATOM 2062 C CA . GLY B 1 123 ? 21.156 -9.594 -0.346 1 91.25 123 GLY B CA 1
ATOM 2063 C C . GLY B 1 123 ? 19.688 -9.969 -0.458 1 91.25 123 GLY B C 1
ATOM 2064 O O . GLY B 1 123 ? 19.312 -11.133 -0.303 1 91.25 123 GLY B O 1
ATOM 2065 N N . TYR B 1 124 ? 18.906 -9.023 -0.711 1 95.19 124 TYR B N 1
ATOM 2066 C CA . TYR B 1 124 ? 17.484 -9.312 -0.886 1 95.19 124 TYR B CA 1
ATOM 2067 C C . TYR B 1 124 ? 17.219 -9.961 -2.244 1 95.19 124 TYR B C 1
ATOM 2069 O O . TYR B 1 124 ? 17.922 -9.68 -3.217 1 95.19 124 TYR B O 1
ATOM 2077 N N . VAL B 1 125 ? 16.328 -10.867 -2.279 1 97.25 125 VAL B N 1
ATOM 2078 C CA . VAL B 1 125 ? 15.812 -11.398 -3.539 1 97.25 125 VAL B CA 1
ATOM 2079 C C . VAL B 1 125 ? 14.398 -10.867 -3.783 1 97.25 125 VAL B C 1
ATOM 2081 O O . VAL B 1 125 ? 13.57 -10.859 -2.873 1 97.25 125 VAL B O 1
ATOM 2084 N N . GLN B 1 126 ? 14.164 -10.414 -5.027 1 97.44 126 GLN B N 1
ATOM 2085 C CA . GLN B 1 126 ? 12.844 -9.859 -5.312 1 97.44 126 GLN B CA 1
ATOM 2086 C C . GLN B 1 126 ? 12.344 -10.297 -6.684 1 97.44 126 GLN B C 1
ATOM 2088 O O . GLN B 1 126 ? 13.141 -10.578 -7.578 1 97.44 126 GLN B O 1
ATOM 2093 N N . THR B 1 127 ? 11.086 -10.367 -6.883 1 97.75 127 THR B N 1
ATOM 2094 C CA . THR B 1 127 ? 10.406 -10.57 -8.156 1 97.75 127 THR B CA 1
ATOM 2095 C C . THR B 1 127 ? 9.117 -9.758 -8.211 1 97.75 127 THR B C 1
ATOM 2097 O O . THR B 1 127 ? 8.57 -9.383 -7.172 1 97.75 127 THR B O 1
ATOM 2100 N N . PHE B 1 128 ? 8.711 -9.453 -9.43 1 97 128 PHE B N 1
ATOM 2101 C CA . PHE B 1 128 ? 7.527 -8.625 -9.625 1 97 128 PHE B CA 1
ATOM 2102 C C . PHE B 1 128 ? 6.535 -9.305 -10.562 1 97 128 PHE B C 1
ATOM 2104 O O . PHE B 1 128 ? 6.922 -9.844 -11.594 1 97 128 PHE B O 1
ATOM 2111 N N . ILE B 1 129 ? 5.289 -9.219 -10.188 1 96.69 129 ILE B N 1
ATOM 2112 C CA . ILE B 1 129 ? 4.184 -9.695 -11.016 1 96.69 129 ILE B CA 1
ATOM 2113 C C . ILE B 1 129 ? 3.049 -8.672 -10.992 1 96.69 129 ILE B C 1
ATOM 2115 O O . ILE B 1 129 ? 3.096 -7.695 -10.242 1 96.69 129 ILE B O 1
ATOM 2119 N N . SER B 1 130 ? 2.076 -8.906 -11.836 1 95.06 130 SER B N 1
ATOM 2120 C CA . SER B 1 130 ? 0.885 -8.062 -11.883 1 95.06 130 SER B CA 1
ATOM 2121 C C . SER B 1 130 ? -0.324 -8.781 -11.297 1 95.06 130 SER B C 1
ATOM 2123 O O . SER B 1 130 ? -0.55 -9.961 -11.578 1 95.06 130 SER B O 1
ATOM 2125 N N . ASP B 1 131 ? -1.078 -8.016 -10.477 1 96.12 131 ASP B N 1
ATOM 2126 C CA . ASP B 1 131 ? -2.352 -8.602 -10.078 1 96.12 131 ASP B CA 1
ATOM 2127 C C . ASP B 1 131 ? -3.373 -8.531 -11.211 1 96.12 131 ASP B C 1
ATOM 2129 O O . ASP B 1 131 ? -3.074 -8.016 -12.289 1 96.12 131 ASP B O 1
ATOM 2133 N N . PRO B 1 132 ? -4.559 -9.016 -11.109 1 96.56 132 PRO B N 1
ATOM 2134 C CA . PRO B 1 132 ? -5.508 -9.125 -12.227 1 96.56 132 PRO B CA 1
ATOM 2135 C C . PRO B 1 132 ? -5.867 -7.773 -12.836 1 96.56 132 PRO B C 1
ATOM 2137 O O . PRO B 1 132 ? -6.324 -7.711 -13.977 1 96.56 132 PRO B O 1
ATOM 2140 N N . ASP B 1 133 ? -5.746 -6.699 -12.062 1 95 133 ASP B N 1
ATOM 2141 C CA . ASP B 1 133 ? -6.121 -5.387 -12.57 1 95 133 ASP B CA 1
ATOM 2142 C C . ASP B 1 133 ? -4.887 -4.551 -12.906 1 95 133 ASP B C 1
ATOM 2144 O O . ASP B 1 133 ? -4.984 -3.336 -13.086 1 95 133 ASP B O 1
ATOM 2148 N N . GLY B 1 134 ? -3.715 -5.184 -12.797 1 92.19 134 GLY B N 1
ATOM 2149 C CA . GLY B 1 134 ? -2.523 -4.531 -13.32 1 92.19 134 GLY B CA 1
ATOM 2150 C C . GLY B 1 134 ? -1.675 -3.887 -12.242 1 92.19 134 GLY B C 1
ATOM 2151 O O . GLY B 1 134 ? -0.67 -3.236 -12.539 1 92.19 134 GLY B O 1
ATOM 2152 N N . HIS B 1 135 ? -2.037 -4.016 -11.078 1 93.31 135 HIS B N 1
ATOM 2153 C CA . HIS B 1 135 ? -1.18 -3.498 -10.016 1 93.31 135 HIS B CA 1
ATOM 2154 C C . HIS B 1 135 ? 0.109 -4.309 -9.914 1 93.31 135 HIS B C 1
ATOM 2156 O O . HIS B 1 135 ? 0.078 -5.539 -9.953 1 93.31 135 HIS B O 1
ATOM 2162 N N . SER B 1 136 ? 1.215 -3.537 -9.766 1 94.25 136 SER B N 1
ATOM 2163 C CA . SER B 1 136 ? 2.502 -4.199 -9.57 1 94.25 136 SER B CA 1
ATOM 2164 C C . SER B 1 136 ? 2.656 -4.707 -8.148 1 94.25 136 SER B C 1
ATOM 2166 O O . SER B 1 136 ? 2.469 -3.955 -7.188 1 94.25 136 SER B O 1
ATOM 2168 N N . VAL B 1 137 ? 2.975 -5.965 -8.039 1 97.06 137 VAL B N 1
ATOM 2169 C CA . VAL B 1 137 ? 3.154 -6.629 -6.754 1 97.06 137 VAL B CA 1
ATOM 2170 C C . VAL B 1 137 ? 4.566 -7.203 -6.664 1 97.06 137 VAL B C 1
ATOM 2172 O O . VAL B 1 137 ? 4.977 -7.992 -7.516 1 97.06 137 VAL B O 1
ATOM 2175 N N . GLU B 1 138 ? 5.246 -6.785 -5.664 1 98.12 138 GLU B N 1
ATOM 2176 C CA . GLU B 1 138 ? 6.57 -7.332 -5.391 1 98.12 138 GLU B CA 1
ATOM 2177 C C . GLU B 1 138 ? 6.504 -8.453 -4.355 1 98.12 138 GLU B C 1
ATOM 2179 O O . GLU B 1 138 ? 5.812 -8.328 -3.34 1 98.12 138 GLU B O 1
ATOM 2184 N N . LEU B 1 139 ? 7.156 -9.539 -4.605 1 98.75 139 LEU B N 1
ATOM 2185 C CA . LEU B 1 139 ? 7.484 -10.562 -3.617 1 98.75 139 LEU B CA 1
ATOM 2186 C C . LEU B 1 139 ? 8.984 -10.586 -3.336 1 98.75 139 LEU B C 1
ATOM 2188 O O . LEU B 1 139 ? 9.789 -10.664 -4.266 1 98.75 139 LEU B O 1
ATOM 2192 N N . PHE B 1 140 ? 9.305 -10.477 -2.072 1 98.44 140 PHE B N 1
ATOM 2193 C CA . PHE B 1 140 ? 10.727 -10.445 -1.772 1 98.44 140 PHE B CA 1
ATOM 2194 C C . PHE B 1 140 ? 11.039 -11.242 -0.514 1 98.44 140 PHE B C 1
ATOM 2196 O O . PHE B 1 140 ? 10.141 -11.531 0.284 1 98.44 140 PHE B O 1
ATOM 2203 N N . SER B 1 141 ? 12.258 -11.664 -0.39 1 98.31 141 SER B N 1
ATOM 2204 C CA . SER B 1 141 ? 12.742 -12.344 0.807 1 98.31 141 SER B CA 1
ATOM 2205 C C . SER B 1 141 ? 14.047 -11.719 1.304 1 98.31 141 SER B C 1
ATOM 2207 O O . SER B 1 141 ? 14.82 -11.18 0.514 1 98.31 141 SER B O 1
ATOM 2209 N N . VAL B 1 142 ? 14.188 -11.727 2.551 1 94.44 142 VAL B N 1
ATOM 2210 C CA . VAL B 1 142 ? 15.375 -11.188 3.205 1 94.44 142 VAL B CA 1
ATOM 2211 C C . VAL B 1 142 ? 16.5 -12.227 3.191 1 94.44 142 VAL B C 1
ATOM 2213 O O . VAL B 1 142 ? 16.234 -13.43 3.18 1 94.44 142 VAL B O 1
ATOM 2216 N N . PRO B 1 143 ? 17.656 -11.727 3.107 1 86.88 143 PRO B N 1
ATOM 2217 C CA . PRO B 1 143 ? 18.781 -12.664 3.121 1 86.88 143 PRO B CA 1
ATOM 2218 C C . PRO B 1 143 ? 18.781 -13.57 4.348 1 86.88 143 PRO B C 1
ATOM 2220 O O . PRO B 1 143 ? 18.344 -13.156 5.426 1 86.88 143 PRO B O 1
ATOM 2223 N N . ALA B 1 144 ? 19.047 -14.844 3.969 1 75.69 144 ALA B N 1
ATOM 2224 C CA . ALA B 1 144 ? 19.188 -15.789 5.074 1 75.69 144 ALA B CA 1
ATOM 2225 C C . ALA B 1 144 ? 20.281 -15.344 6.039 1 75.69 144 ALA B C 1
ATOM 2227 O O . ALA B 1 144 ? 21.281 -14.758 5.625 1 75.69 144 ALA B O 1
ATOM 2228 N N . GLU B 1 145 ? 19.969 -15.086 7.309 1 59.12 145 GLU B N 1
ATOM 2229 C CA . GLU B 1 145 ? 21.062 -14.852 8.25 1 59.12 145 GLU B CA 1
ATOM 2230 C C . GLU B 1 145 ? 22.172 -15.883 8.07 1 59.12 145 GLU B C 1
ATOM 2232 O O . GLU B 1 145 ? 21.922 -17.016 7.633 1 59.12 145 GLU B O 1
#

Nearest PDB structures (foldseek):
  3l7t-assembly2_C  TM=7.762E-01  e=3.889E-10  Streptococcus mutans
  3r4q-assembly2_D  TM=7.397E-01  e=1.700E-10  Agrobacterium fabrum str. C58
  2i7r-assembly1_B  TM=8.096E-01  e=2.267E-07  Streptococcus pneumoniae
  3itw-assembly1_B-2  TM=6.605E-01  e=2.925E-07  Micromonospora sp. ML1
  2pjs-assembly1_B  TM=7.234E-01  e=3.470E-05  Agrobacterium fabrum str. C58

Radius of gyration: 19.26 Å; Cα contacts (8 Å, |Δi|>4): 657; chains: 2; bounding box: 48×71×46 Å

Sequence (290 aa):
MNQPVETTAAPIQVKCIDHVTLIVKDLDRSRDFYVGLLGMDEVTRPGFSFPGSWFQAGPSQIHLILEHDQSSPAGLPQPSEQAGAATRTHHFAFEVDDAYAAADALRAQGIEFMCEPKLRPDGYVQTFISDPDGHSVELFSVPAEMNQPVETTAAPIQVKCIDHVTLIVKDLDRSRDFYVGLLGMDEVTRPGFSFPGSWFQAGPSQIHLILEHDQSSPAGLPQPSEQAGAATRTHHFAFEVDDAYAAADALRAQGIEFMCEPKLRPDGYVQTFISDPDGHSVELFSVPAE

Secondary structure (DSSP, 8-state):
-------PPPS-----EEEEEEEES-HHHHHIIIIIIT-PEEEPPP--SS-EEEEEETTEEEEEEE--TTSPPSS----SS--S-GGGSSEEEEE-S-HHHHHHHHHHTTPPEEEEEEE-TTS-EEEEEE-TT--EEEEEEPPP-/-------PPPS-----EEEEEEEES-HHHHHIIIIIIT-PEEEPPP--SS-EEEEEETTEEEEEEE--TTSPPSS----SS--S-GGGSSEEEEE-S-HHHHHHHHHHTTPPEEEEEEE-TTS-EEEEEE-TT--EEEEEEPPP-